Protein AF-A0AA88XUG3-F1 (afdb_monomer_lite)

Foldseek 3Di:
DAADPCLVVVNDPDDCVGDPHHNDDDDDPVPDDDDDPFDCVQQDAQFWKWFQDPSRDTAIWGFHDADPPQWTWTAGPPDNDIDIDHPVGIGGDDPVPPPPPDDDDDDDDDDDDDDDDDDDDDDDPDDFDQDDDDDPDPDPVCNCVVVQAQFDAQCDDPVCRVVSVVVNLVVLQVDDQLAEREYEAHAHVPCQASVVRLVVRVVSCLVRDQLSRAYEDAQHRHFLVSLVVNCVSRVNYAYEHEPCVVVHDVRSLNNLQNHDLLRYAYDNDDDPPVDPDDPVPRRDPVCSLVVLVVSCVSNVHDSVSSVVSNVVSCCVRRVDDRDRDDDD

InterPro domains:
  IPR000571 Zinc finger, CCCH-type [PS50103] (3-26)
  IPR001130 3'-5' ssDNA/RNA exonuclease TatD-like [PF01026] (150-317)
  IPR002999 Tudor domain [PF00567] (42-94)
  IPR002999 Tudor domain [PS50304] (42-100)
  IPR002999 Tudor domain [SM00333] (41-98)
  IPR032466 Metal-dependent hydrolase [SSF51556] (150-319)

Secondary structure (DSSP, 8-state):
--B-HHHHTT---S-TTT-SSB------GGG-PPP----GGG--TT-EEEEE-TTS-EEEEEEEEEETTTEEEEEESSSS-EEEEEGGGEEEPPTT------------------PPP-PPPP-------------S-SSPTTTTHHHHEEEEETTS-GGGHHHHHHHHHHHHTT--TTSPEEEEEE-STT-SS-HHHHHHHHHHHHHHS-TT--EEEET----HHHHHHHHHH-TTEEEEE-GGGGG--HHHHHHHHHS-GGGEEE------TTS---GGG---GGGHHHHHHHHHHHHT--HHHHHHHHHHHHHHHH----------

Structure (mmCIF, N/CA/C/O backbone):
data_AF-A0AA88XUG3-F1
#
_entry.id   AF-A0AA88XUG3-F1
#
loop_
_atom_site.group_PDB
_atom_site.id
_atom_site.type_symbol
_atom_site.label_atom_id
_atom_site.label_alt_id
_atom_site.label_comp_id
_atom_site.label_asym_id
_atom_site.label_entity_id
_atom_site.label_seq_id
_atom_site.pdbx_PDB_ins_code
_atom_site.Cartn_x
_atom_site.Cartn_y
_atom_site.Cartn_z
_atom_site.occupancy
_atom_site.B_iso_or_equiv
_atom_site.auth_seq_id
_atom_site.auth_comp_id
_atom_site.auth_asym_id
_atom_site.auth_atom_id
_atom_site.pdbx_PDB_model_num
ATOM 1 N N . MET A 1 1 ? 13.784 11.671 -32.062 1.00 64.44 1 MET A N 1
ATOM 2 C CA . MET A 1 1 ? 13.865 13.116 -31.737 1.00 64.44 1 MET A CA 1
ATOM 3 C C . MET A 1 1 ? 13.942 13.277 -30.228 1.00 64.44 1 MET A C 1
ATOM 5 O O . MET A 1 1 ? 13.174 12.615 -29.542 1.00 64.44 1 MET A O 1
ATOM 9 N N . LEU A 1 2 ? 14.835 14.131 -29.719 1.00 79.38 2 LEU A N 1
ATOM 10 C CA . LEU A 1 2 ? 14.983 14.356 -28.277 1.00 79.38 2 LEU A CA 1
ATOM 11 C C . LEU A 1 2 ? 13.776 15.140 -27.723 1.00 79.38 2 LEU A C 1
ATOM 13 O O . LEU A 1 2 ? 13.462 16.200 -28.278 1.00 79.38 2 LEU A O 1
ATOM 17 N N . PRO A 1 3 ? 13.082 14.650 -26.678 1.00 83.56 3 PRO A N 1
ATOM 18 C CA . PRO A 1 3 ? 11.963 15.367 -26.078 1.00 83.56 3 PRO A CA 1
ATOM 19 C C . PRO A 1 3 ? 12.434 16.621 -25.328 1.00 83.56 3 PRO A C 1
ATOM 21 O O . PRO A 1 3 ? 13.509 16.649 -24.731 1.00 83.56 3 PRO A O 1
ATOM 24 N N . CYS A 1 4 ? 11.619 17.674 -25.348 1.00 84.44 4 CYS A N 1
ATOM 25 C CA . CYS A 1 4 ? 11.895 18.917 -24.634 1.00 84.44 4 CYS A CA 1
ATOM 26 C C . CYS A 1 4 ? 11.616 18.751 -23.135 1.00 84.44 4 CYS A C 1
ATOM 28 O O . CYS A 1 4 ? 10.455 18.714 -22.726 1.00 84.44 4 CYS A O 1
ATOM 30 N N . SER A 1 5 ? 12.659 18.716 -22.302 1.00 84.25 5 SER A N 1
ATOM 31 C CA . SER A 1 5 ? 12.515 18.623 -20.839 1.00 84.25 5 SER A CA 1
ATOM 32 C C . SER A 1 5 ? 11.658 19.753 -20.260 1.00 84.25 5 SER A C 1
ATOM 34 O O . SER A 1 5 ? 10.732 19.501 -19.496 1.00 84.25 5 SER A O 1
ATOM 36 N N . PHE A 1 6 ? 11.875 20.994 -20.706 1.00 85.50 6 PHE A N 1
ATOM 37 C CA . PHE A 1 6 ? 11.076 22.142 -20.268 1.00 85.50 6 PHE A CA 1
ATOM 38 C C . PHE A 1 6 ? 9.601 22.024 -20.657 1.00 85.50 6 PHE A C 1
ATOM 40 O O . PHE A 1 6 ? 8.747 22.538 -19.942 1.00 85.50 6 PHE A O 1
ATOM 47 N N . HIS A 1 7 ? 9.279 21.369 -21.777 1.00 85.25 7 HIS A N 1
ATOM 48 C CA . HIS A 1 7 ? 7.888 21.147 -22.172 1.00 85.25 7 HIS A CA 1
ATOM 49 C C . HIS A 1 7 ? 7.229 20.093 -21.284 1.00 85.25 7 HIS A C 1
ATOM 51 O O . HIS A 1 7 ? 6.120 20.318 -20.811 1.00 85.25 7 HIS A O 1
ATOM 57 N N . LEU A 1 8 ? 7.940 18.997 -20.994 1.00 80.75 8 LEU A N 1
ATOM 58 C CA . LEU A 1 8 ? 7.473 17.952 -20.077 1.00 80.75 8 LEU A CA 1
ATOM 59 C C . LEU A 1 8 ? 7.209 18.492 -18.662 1.00 80.75 8 LEU A C 1
ATOM 61 O O . LEU A 1 8 ? 6.319 18.009 -17.973 1.00 80.75 8 LEU A O 1
ATOM 65 N N . GLU A 1 9 ? 7.946 19.521 -18.250 1.00 82.12 9 GLU A N 1
ATOM 66 C CA . GLU A 1 9 ? 7.769 20.213 -16.970 1.00 82.12 9 GLU A CA 1
ATOM 67 C C . GLU A 1 9 ? 6.776 21.393 -17.029 1.00 82.12 9 GLU A C 1
ATOM 69 O O . GLU A 1 9 ? 6.579 22.081 -16.028 1.00 82.12 9 GLU A O 1
ATOM 74 N N . GLY A 1 10 ? 6.174 21.679 -18.191 1.00 83.25 10 GLY A N 1
ATOM 75 C CA . GLY A 1 10 ? 5.207 22.772 -18.369 1.00 83.25 10 GLY A CA 1
ATOM 76 C C . GLY A 1 10 ? 5.804 24.187 -18.367 1.00 83.25 10 GLY A C 1
ATOM 77 O O . GLY A 1 10 ? 5.083 25.159 -18.163 1.00 83.25 10 GLY A O 1
ATOM 78 N N . ARG A 1 11 ? 7.118 24.325 -18.581 1.00 88.62 11 ARG A N 1
ATOM 79 C CA . ARG A 1 11 ? 7.877 25.593 -18.517 1.00 88.62 11 ARG A CA 1
ATOM 80 C C . ARG A 1 11 ? 8.521 26.008 -19.846 1.00 88.62 11 ARG A C 1
ATOM 82 O O . ARG A 1 11 ? 9.367 26.900 -19.864 1.00 88.62 11 ARG A O 1
ATOM 89 N N . CYS A 1 12 ? 8.192 25.343 -20.953 1.00 88.62 12 CYS A N 1
ATOM 90 C CA . CYS A 1 12 ? 8.726 25.713 -22.262 1.00 88.62 12 CYS A CA 1
ATOM 91 C C . CYS A 1 12 ? 8.054 26.991 -22.780 1.00 88.62 12 CYS A C 1
ATOM 93 O O . CYS A 1 12 ? 6.832 27.064 -22.840 1.00 88.62 12 CYS A O 1
ATOM 95 N N . ASN A 1 13 ? 8.865 27.963 -23.202 1.00 88.44 13 ASN A N 1
ATOM 96 C CA . ASN A 1 13 ? 8.399 29.251 -23.732 1.00 88.44 13 ASN A CA 1
ATOM 97 C C . ASN A 1 13 ? 8.356 29.303 -25.270 1.00 88.44 13 ASN A C 1
ATOM 99 O O . ASN A 1 13 ? 8.101 30.363 -25.834 1.00 88.44 13 ASN A O 1
ATOM 103 N N . PHE A 1 14 ? 8.671 28.198 -25.948 1.00 86.56 14 PHE A N 1
ATOM 104 C CA . PHE A 1 14 ? 8.682 28.116 -27.408 1.00 86.56 14 PHE A CA 1
ATOM 105 C C . PHE A 1 14 ? 7.454 27.359 -27.904 1.00 86.56 14 PHE A C 1
ATOM 107 O O . PHE A 1 14 ? 7.037 26.391 -27.274 1.00 86.56 14 PHE A O 1
ATOM 114 N N . ASP A 1 15 ? 6.906 27.761 -29.048 1.00 82.44 15 ASP A N 1
ATOM 115 C CA . ASP A 1 15 ? 5.850 26.997 -29.714 1.00 82.44 15 ASP A CA 1
ATOM 116 C C . ASP A 1 15 ? 6.388 25.672 -30.267 1.00 82.44 15 ASP A C 1
ATOM 118 O O . ASP A 1 15 ? 7.582 25.531 -30.542 1.00 82.44 15 ASP A O 1
ATOM 122 N N . ARG A 1 16 ? 5.499 24.688 -30.463 1.00 78.69 16 ARG A N 1
ATOM 123 C CA . ARG A 1 16 ? 5.854 23.340 -30.953 1.00 78.69 16 ARG A CA 1
ATOM 124 C C . ARG A 1 16 ? 6.657 23.358 -32.257 1.00 78.69 16 ARG A C 1
ATOM 126 O O . ARG A 1 16 ? 7.527 22.515 -32.428 1.00 78.69 16 ARG A O 1
ATOM 133 N N . GLU A 1 17 ? 6.381 24.312 -33.142 1.00 80.25 17 GLU A N 1
ATOM 134 C CA . GLU A 1 17 ? 7.065 24.451 -34.437 1.00 80.25 17 GLU A CA 1
ATOM 135 C C . GLU A 1 17 ? 8.444 25.120 -34.324 1.00 80.25 17 GLU A C 1
ATOM 137 O O . GLU A 1 17 ? 9.284 24.963 -35.205 1.00 80.25 17 GLU A O 1
ATOM 142 N N . TRP A 1 18 ? 8.690 25.858 -33.239 1.00 83.12 18 TRP A N 1
ATOM 143 C CA . TRP A 1 18 ? 9.881 26.696 -33.058 1.00 83.12 18 TRP A CA 1
ATOM 144 C C . TRP A 1 18 ? 10.814 26.168 -31.968 1.00 83.12 18 TRP A C 1
ATOM 146 O O . TRP A 1 18 ? 11.946 26.636 -31.825 1.00 83.12 18 TRP A O 1
ATOM 156 N N . CYS A 1 19 ? 10.359 25.193 -31.182 1.00 85.62 19 CYS A N 1
ATOM 157 C CA . CYS A 1 19 ? 11.186 24.545 -30.187 1.00 85.62 19 CYS A CA 1
ATOM 158 C C . CYS A 1 19 ? 12.220 23.635 -30.858 1.00 85.62 19 CYS A C 1
ATOM 160 O O . CYS A 1 19 ? 11.901 22.789 -31.689 1.00 85.62 19 CYS A O 1
ATOM 162 N N . LYS A 1 20 ? 13.480 23.768 -30.433 1.00 85.56 20 LYS A N 1
ATOM 163 C CA . LYS A 1 20 ? 14.586 22.910 -30.883 1.00 85.56 20 LYS A CA 1
ATOM 164 C C . LYS A 1 20 ? 14.387 21.429 -30.515 1.00 85.56 20 LYS A C 1
ATOM 166 O O . LYS A 1 20 ? 14.999 20.558 -31.126 1.00 85.56 20 LYS A O 1
ATOM 171 N N . TYR A 1 21 ? 13.578 21.149 -29.496 1.00 84.56 21 TYR A N 1
ATOM 172 C CA . TYR A 1 21 ? 13.338 19.811 -28.960 1.00 84.56 21 TYR A CA 1
ATOM 173 C C . TYR A 1 21 ? 11.866 19.422 -29.131 1.00 84.56 21 TYR A C 1
ATOM 175 O O . TYR A 1 21 ? 10.983 20.276 -29.138 1.00 84.56 21 TYR A O 1
ATOM 183 N N . SER A 1 22 ? 11.584 18.124 -29.242 1.00 85.62 22 SER A N 1
ATOM 184 C CA . SER A 1 22 ? 10.235 17.640 -29.549 1.00 85.62 22 SER A CA 1
ATOM 185 C C . SER A 1 22 ? 9.261 17.887 -28.393 1.00 85.62 22 SER A C 1
ATOM 187 O O . SER A 1 22 ? 9.523 17.497 -27.256 1.00 85.62 22 SER A O 1
ATOM 189 N N . HIS A 1 23 ? 8.110 18.492 -28.691 1.00 87.06 23 HIS A N 1
ATOM 190 C CA . HIS A 1 23 ? 6.957 18.564 -27.779 1.00 87.06 23 HIS A CA 1
ATOM 191 C C . HIS A 1 23 ? 6.037 17.335 -27.900 1.00 87.06 23 HIS A C 1
ATOM 193 O O . HIS A 1 23 ? 4.981 17.283 -27.280 1.00 87.06 23 HIS A O 1
ATOM 199 N N . GLY A 1 24 ? 6.419 16.344 -28.709 1.00 82.44 24 GLY A N 1
ATOM 200 C CA . GLY A 1 24 ? 5.581 15.193 -29.028 1.00 82.44 24 GLY A CA 1
ATOM 201 C C . GLY A 1 24 ? 4.533 15.488 -30.103 1.00 82.44 24 GLY A C 1
ATOM 202 O O . GLY A 1 24 ? 4.508 16.564 -30.711 1.00 82.44 24 GLY A O 1
ATOM 203 N N . ASN A 1 25 ? 3.680 14.495 -30.352 1.00 79.75 25 ASN A N 1
ATOM 204 C CA . ASN A 1 25 ? 2.559 14.574 -31.281 1.00 79.75 25 ASN A CA 1
ATOM 205 C C . ASN A 1 25 ? 1.256 14.364 -30.513 1.00 79.75 25 ASN A C 1
ATOM 207 O O . ASN A 1 25 ? 1.151 13.426 -29.726 1.00 79.75 25 ASN A O 1
ATOM 211 N N . ALA A 1 26 ? 0.275 15.235 -30.749 1.00 80.75 26 ALA A N 1
ATOM 212 C CA . ALA A 1 26 ? -1.091 14.974 -30.322 1.00 80.75 26 ALA A CA 1
ATOM 213 C C . ALA A 1 26 ? -1.656 13.865 -31.216 1.00 80.75 26 ALA A C 1
ATOM 215 O O . ALA A 1 26 ? -1.579 13.969 -32.440 1.00 80.75 26 ALA A O 1
ATOM 216 N N . VAL A 1 27 ? -2.167 12.809 -30.595 1.00 80.00 27 VAL A N 1
ATOM 217 C CA . VAL A 1 27 ? -2.791 11.663 -31.262 1.00 80.00 27 VAL A CA 1
ATOM 218 C C . VAL A 1 27 ? -4.214 11.574 -30.733 1.00 80.00 27 VAL A C 1
ATOM 220 O O . VAL A 1 27 ? -4.416 11.755 -29.527 1.00 80.00 27 VAL A O 1
ATOM 223 N N . ASP A 1 28 ? -5.192 11.350 -31.611 1.00 77.25 28 ASP A N 1
ATOM 224 C CA . ASP A 1 28 ? -6.564 11.151 -31.157 1.00 77.25 28 ASP A CA 1
ATOM 225 C C . ASP A 1 28 ? -6.641 9.864 -30.327 1.00 77.25 28 ASP A C 1
ATOM 227 O O . ASP A 1 28 ? -5.963 8.872 -30.597 1.00 77.25 28 ASP A O 1
ATOM 231 N N . VAL A 1 29 ? -7.475 9.872 -29.292 1.00 73.19 29 VAL A N 1
ATOM 232 C CA . VAL A 1 29 ? -7.694 8.692 -28.453 1.00 73.19 29 VAL A CA 1
ATOM 233 C C . VAL A 1 29 ? -8.263 7.538 -29.283 1.00 73.19 29 VAL A C 1
ATOM 235 O O . VAL A 1 29 ? -8.018 6.379 -28.951 1.00 73.19 29 VAL A O 1
ATOM 238 N N . GLU A 1 30 ? -9.003 7.834 -30.352 1.00 82.62 30 GLU A N 1
ATOM 239 C CA . GLU A 1 30 ? -9.551 6.833 -31.272 1.00 82.62 30 GLU A CA 1
ATOM 240 C C . GLU A 1 30 ? -8.468 6.112 -32.093 1.00 82.62 30 GLU A C 1
ATOM 242 O O . GLU A 1 30 ? -8.635 4.934 -32.416 1.00 82.62 30 GLU A O 1
ATOM 247 N N . ASP A 1 31 ? -7.332 6.771 -32.341 1.00 82.88 31 ASP A N 1
ATOM 248 C CA . ASP A 1 31 ? -6.198 6.215 -33.088 1.00 82.88 31 ASP A CA 1
ATOM 249 C C . ASP A 1 31 ? -5.263 5.366 -32.208 1.00 82.88 31 ASP A C 1
ATOM 251 O O . ASP A 1 31 ? -4.377 4.658 -32.704 1.00 82.88 31 ASP A O 1
ATOM 255 N N . LEU A 1 32 ? -5.444 5.407 -30.882 1.00 81.50 32 LEU A N 1
ATOM 256 C CA . LEU A 1 32 ? -4.644 4.621 -29.951 1.00 81.50 32 LEU A CA 1
ATOM 257 C C . LEU A 1 32 ? -5.015 3.136 -30.041 1.00 81.50 32 LEU A C 1
ATOM 259 O O . LEU A 1 32 ? -6.096 2.697 -29.641 1.00 81.50 32 LEU A O 1
ATOM 263 N N . LYS A 1 33 ? -4.066 2.332 -30.520 1.00 80.00 33 LYS A N 1
ATOM 264 C CA . LYS A 1 33 ? -4.170 0.868 -30.528 1.00 80.00 33 LYS A CA 1
ATOM 265 C C . LYS A 1 33 ? -4.020 0.311 -29.106 1.00 80.00 33 LYS A C 1
ATOM 267 O O . LYS A 1 33 ? -3.330 0.887 -28.265 1.00 80.00 33 LYS A O 1
ATOM 272 N N . GLU A 1 34 ? -4.663 -0.829 -28.836 1.00 75.94 34 GLU A N 1
ATOM 273 C CA . GLU A 1 34 ? -4.496 -1.560 -27.569 1.00 75.94 34 GLU A CA 1
ATOM 274 C C . GLU A 1 34 ? -3.006 -1.906 -27.394 1.00 75.94 34 GLU A C 1
ATOM 276 O O . GLU A 1 34 ? -2.369 -2.408 -28.323 1.00 75.94 34 GLU A O 1
ATOM 281 N N . PHE A 1 35 ? -2.438 -1.587 -26.226 1.00 76.62 35 PHE A N 1
ATOM 282 C CA . PHE A 1 35 ? -1.037 -1.882 -25.935 1.00 76.62 35 PHE A CA 1
ATOM 283 C C . PHE A 1 35 ? -0.801 -3.393 -26.028 1.00 76.62 35 PHE A C 1
ATOM 285 O O . PHE A 1 35 ? -1.494 -4.177 -25.378 1.00 76.62 35 PHE A O 1
ATOM 292 N N . LYS A 1 36 ? 0.182 -3.787 -26.838 1.00 77.12 36 LYS A N 1
ATOM 293 C CA . LYS A 1 36 ? 0.623 -5.171 -26.999 1.00 77.12 36 LYS A CA 1
ATOM 294 C C . LYS A 1 36 ? 1.988 -5.301 -26.341 1.00 77.12 36 LYS A C 1
ATOM 296 O O . LYS A 1 36 ? 2.915 -4.586 -26.720 1.00 77.12 36 LYS A O 1
ATOM 301 N N . GLU A 1 37 ? 2.102 -6.201 -25.370 1.00 73.81 37 GLU A N 1
ATOM 302 C CA . GLU A 1 37 ? 3.393 -6.487 -24.752 1.00 73.81 37 GLU A CA 1
ATOM 303 C C . GLU A 1 37 ? 4.388 -6.992 -25.811 1.00 73.81 37 GLU A C 1
ATOM 305 O O . GLU A 1 37 ? 4.022 -7.829 -26.648 1.00 73.81 37 GLU A O 1
ATOM 310 N N . PRO A 1 38 ? 5.632 -6.481 -25.815 1.00 79.88 38 PRO A N 1
ATOM 311 C CA . PRO A 1 38 ? 6.656 -6.948 -26.736 1.00 79.88 38 PRO A CA 1
ATOM 312 C C . PRO A 1 38 ? 6.935 -8.425 -26.477 1.00 79.88 38 PRO A C 1
ATOM 314 O O . PRO A 1 38 ? 7.205 -8.830 -25.347 1.00 79.88 38 PRO A O 1
ATOM 317 N N . ASN A 1 39 ? 6.889 -9.240 -27.525 1.00 79.31 39 ASN A N 1
ATOM 318 C CA . ASN A 1 39 ? 7.212 -10.651 -27.398 1.00 79.31 39 ASN A CA 1
ATOM 319 C C . ASN A 1 39 ? 8.716 -10.854 -27.611 1.00 79.31 39 ASN A C 1
ATOM 321 O O . ASN A 1 39 ? 9.212 -10.890 -28.737 1.00 79.31 39 ASN A O 1
ATOM 325 N N . TYR A 1 40 ? 9.436 -11.000 -26.502 1.00 81.38 40 TYR A N 1
ATOM 326 C CA . TYR A 1 40 ? 10.887 -11.172 -26.483 1.00 81.38 40 TYR A CA 1
ATOM 327 C C . TYR A 1 40 ? 11.359 -12.511 -27.071 1.00 81.38 40 TYR A C 1
ATOM 329 O O . TYR A 1 40 ? 12.533 -12.628 -27.413 1.00 81.38 40 TYR A O 1
ATOM 337 N N . ASN A 1 41 ? 10.467 -13.482 -27.310 1.00 79.19 41 ASN A N 1
ATOM 338 C CA . ASN A 1 41 ? 10.818 -14.724 -28.015 1.00 79.19 41 ASN A CA 1
ATOM 339 C C . ASN A 1 41 ? 11.235 -14.477 -29.479 1.00 79.19 41 ASN A C 1
ATOM 341 O O . ASN A 1 41 ? 11.861 -15.337 -30.100 1.00 79.19 41 ASN A O 1
ATOM 345 N N . TYR A 1 42 ? 10.904 -13.304 -30.033 1.00 77.56 42 TYR A N 1
ATOM 346 C CA . TYR A 1 42 ? 11.326 -12.887 -31.371 1.00 77.56 42 TYR A CA 1
ATOM 347 C C . TYR A 1 42 ? 12.727 -12.266 -31.417 1.00 77.56 42 TYR A C 1
ATOM 349 O O . TYR A 1 42 ? 13.220 -11.989 -32.510 1.00 77.56 42 TYR A O 1
ATOM 357 N N . LEU A 1 43 ? 13.393 -12.054 -30.276 1.00 81.06 43 LEU A N 1
ATOM 358 C CA . LEU A 1 43 ? 14.793 -11.631 -30.261 1.00 81.06 43 LEU A CA 1
ATOM 359 C C . LEU A 1 43 ? 15.689 -12.810 -30.642 1.00 81.06 43 LEU A C 1
ATOM 361 O O . LEU A 1 43 ? 16.113 -13.605 -29.808 1.00 81.06 43 LEU A O 1
ATOM 365 N N . GLN A 1 44 ? 15.964 -12.911 -31.935 1.00 82.88 44 GLN A N 1
ATOM 366 C CA . GLN A 1 44 ? 16.880 -13.880 -32.522 1.00 82.88 44 GLN A CA 1
ATOM 367 C C . GLN A 1 44 ? 17.968 -13.141 -33.295 1.00 82.88 44 GLN A C 1
ATOM 369 O O . GLN A 1 44 ? 17.778 -11.996 -33.711 1.00 82.88 44 GLN A O 1
ATOM 374 N N . MET A 1 45 ? 19.108 -13.797 -33.515 1.00 84.19 45 MET A N 1
ATOM 375 C CA . MET A 1 45 ? 20.168 -13.234 -34.353 1.00 84.19 45 MET A CA 1
ATOM 376 C C . MET A 1 45 ? 19.611 -12.809 -35.720 1.00 84.19 45 MET A C 1
ATOM 378 O O . MET A 1 45 ? 18.872 -13.548 -36.367 1.00 84.19 45 MET A O 1
ATOM 382 N N . GLY A 1 46 ? 19.971 -11.606 -36.153 1.00 82.69 46 GLY A N 1
ATOM 383 C CA . GLY A 1 46 ? 19.523 -10.979 -37.393 1.00 82.69 46 GLY A CA 1
ATOM 384 C C . GLY A 1 46 ? 18.205 -10.207 -37.294 1.00 82.69 46 GLY A C 1
ATOM 385 O O . GLY A 1 46 ? 17.872 -9.489 -38.238 1.00 82.69 46 GLY A O 1
ATOM 386 N N . MET A 1 47 ? 17.468 -10.303 -36.184 1.00 84.62 47 MET A N 1
ATOM 387 C CA . MET A 1 47 ? 16.171 -9.636 -36.052 1.00 84.62 47 MET A CA 1
ATOM 388 C C . MET A 1 47 ? 16.308 -8.138 -35.755 1.00 84.62 47 MET A C 1
ATOM 390 O O . MET A 1 47 ? 17.207 -7.736 -35.005 1.00 84.62 47 MET A O 1
ATOM 394 N N . PRO A 1 48 ? 15.420 -7.299 -36.324 1.00 89.00 48 PRO A N 1
ATOM 395 C CA . PRO A 1 48 ? 15.381 -5.880 -36.022 1.00 89.00 48 PRO A CA 1
ATOM 396 C C . PRO A 1 48 ? 14.861 -5.643 -34.601 1.00 89.00 48 PRO A C 1
ATOM 398 O O . PRO A 1 48 ? 13.930 -6.292 -34.122 1.00 89.00 48 PRO A O 1
ATOM 401 N N . CYS A 1 49 ? 15.452 -4.666 -33.936 1.00 90.81 49 CYS A N 1
ATOM 402 C CA . CYS A 1 49 ? 15.096 -4.245 -32.594 1.00 90.81 49 CYS A CA 1
ATOM 403 C C . CYS A 1 49 ? 15.284 -2.730 -32.453 1.00 90.81 49 CYS A C 1
ATOM 405 O O . CYS A 1 49 ? 15.946 -2.086 -33.270 1.00 90.81 49 CYS A O 1
ATOM 407 N N . LEU A 1 50 ? 14.675 -2.152 -31.424 1.00 90.25 50 LEU A N 1
ATOM 408 C CA . LEU A 1 50 ? 15.040 -0.838 -30.918 1.00 90.25 50 LEU A CA 1
ATOM 409 C C . LEU A 1 50 ? 15.930 -1.022 -29.700 1.00 90.25 50 LEU A C 1
ATOM 411 O O . LEU A 1 50 ? 15.667 -1.879 -28.861 1.00 90.25 50 LEU A O 1
ATOM 415 N N . VAL A 1 51 ? 16.960 -0.197 -29.599 1.00 88.75 51 VAL A N 1
ATOM 416 C CA . VAL A 1 51 ? 17.934 -0.243 -28.514 1.00 88.75 51 VAL A CA 1
ATOM 417 C C . VAL A 1 51 ? 18.108 1.152 -27.941 1.00 88.75 51 VAL A C 1
ATOM 419 O O . VAL A 1 51 ? 18.214 2.124 -28.694 1.00 88.75 51 VAL A O 1
ATOM 422 N N . ARG A 1 52 ? 18.121 1.262 -26.613 1.00 86.12 52 ARG A N 1
ATOM 423 C CA . ARG A 1 52 ? 18.356 2.531 -25.922 1.00 86.12 52 ARG A CA 1
ATOM 424 C C . ARG A 1 52 ? 19.844 2.898 -25.958 1.00 86.12 52 ARG A C 1
ATOM 426 O O . ARG A 1 52 ? 20.693 2.064 -25.659 1.00 86.12 52 ARG A O 1
ATOM 433 N N . TYR A 1 53 ? 20.153 4.143 -26.311 1.00 82.25 53 TYR A N 1
ATOM 434 C CA . TYR A 1 53 ? 21.517 4.678 -26.361 1.00 82.25 53 TYR A CA 1
ATOM 435 C C . TYR A 1 53 ? 21.805 5.627 -25.183 1.00 82.25 53 TYR A C 1
ATOM 437 O O . TYR A 1 53 ? 20.934 5.876 -24.350 1.00 82.25 53 TYR A O 1
ATOM 445 N N . ASP A 1 54 ? 23.029 6.161 -25.099 1.00 78.38 54 ASP A N 1
ATOM 446 C CA . ASP A 1 54 ? 23.492 6.986 -23.963 1.00 78.38 54 ASP A CA 1
ATOM 447 C C . ASP A 1 54 ? 22.770 8.335 -23.825 1.00 78.38 54 ASP A C 1
ATOM 449 O O . ASP A 1 54 ? 22.844 8.984 -22.785 1.00 78.38 54 ASP A O 1
ATOM 453 N N . ASP A 1 55 ? 22.074 8.773 -24.869 1.00 76.50 55 ASP A N 1
ATOM 454 C CA . ASP A 1 55 ? 21.235 9.971 -24.871 1.00 76.50 55 ASP A CA 1
ATOM 455 C C . ASP A 1 55 ? 19.784 9.689 -24.432 1.00 76.50 55 ASP A C 1
ATOM 457 O O . ASP A 1 55 ? 18.908 10.537 -24.613 1.00 76.50 55 ASP A O 1
ATOM 461 N N . ASP A 1 56 ? 19.531 8.500 -23.870 1.00 75.75 56 ASP A N 1
ATOM 462 C CA . ASP A 1 56 ? 18.221 7.987 -23.458 1.00 75.75 56 ASP A CA 1
ATOM 463 C C . ASP A 1 56 ? 17.199 7.839 -24.606 1.00 75.75 56 ASP A C 1
ATOM 465 O O . ASP A 1 56 ? 16.001 7.645 -24.358 1.00 75.75 56 ASP A O 1
ATOM 469 N N . LEU A 1 57 ? 17.642 7.890 -25.868 1.00 82.81 57 LEU A N 1
ATOM 470 C CA . LEU A 1 57 ? 16.795 7.669 -27.038 1.00 82.81 57 LEU A CA 1
ATOM 471 C C . LEU A 1 57 ? 16.890 6.236 -27.558 1.00 82.81 57 LEU A C 1
ATOM 473 O O . LEU A 1 57 ? 17.884 5.537 -27.376 1.00 82.81 57 LEU A O 1
ATOM 477 N N . TRP A 1 58 ? 15.816 5.802 -28.218 1.00 87.06 58 TRP A N 1
ATOM 478 C CA . TRP A 1 58 ? 15.716 4.487 -28.843 1.00 87.06 58 TRP A CA 1
ATOM 479 C C . TRP A 1 58 ? 16.100 4.569 -30.319 1.00 87.06 58 TRP A C 1
ATOM 481 O O . TRP A 1 58 ? 15.529 5.366 -31.068 1.00 87.06 58 TRP A O 1
ATOM 491 N N . TYR A 1 59 ? 17.029 3.714 -30.734 1.00 86.38 59 TYR A N 1
ATOM 492 C CA . TYR A 1 59 ? 17.547 3.636 -32.097 1.00 86.38 59 TYR A CA 1
ATOM 493 C C . TYR A 1 59 ? 17.334 2.251 -32.689 1.00 86.38 59 TYR A C 1
ATOM 495 O O . TYR A 1 59 ? 17.372 1.248 -31.980 1.00 86.38 59 TYR A O 1
ATOM 503 N N . ARG A 1 60 ? 17.132 2.195 -34.006 1.00 89.94 60 ARG A N 1
ATOM 504 C CA . ARG A 1 60 ? 16.980 0.935 -34.735 1.00 89.94 60 ARG A CA 1
ATOM 505 C C . ARG A 1 60 ? 18.319 0.204 -34.827 1.00 89.94 60 ARG A C 1
ATOM 507 O O . ARG A 1 60 ? 19.339 0.802 -35.176 1.00 89.94 60 ARG A O 1
ATOM 514 N N . ALA A 1 61 ? 18.294 -1.083 -34.515 1.00 90.00 61 ALA A N 1
ATOM 515 C CA . ALA A 1 61 ? 19.445 -1.965 -34.527 1.00 90.00 61 ALA A CA 1
ATOM 516 C C . ALA A 1 61 ? 19.041 -3.388 -34.936 1.00 90.00 61 ALA A C 1
ATOM 518 O O . ALA A 1 61 ? 17.858 -3.727 -35.017 1.00 90.00 61 ALA A O 1
ATOM 519 N N . LYS A 1 62 ? 20.033 -4.244 -35.165 1.00 90.94 62 LYS A N 1
ATOM 520 C CA . LYS A 1 62 ? 19.864 -5.676 -35.421 1.00 90.94 62 LYS A CA 1
ATOM 521 C C . LYS A 1 62 ? 20.641 -6.482 -34.402 1.00 90.94 62 LYS A C 1
ATOM 523 O O . LYS A 1 62 ? 21.793 -6.162 -34.116 1.00 90.94 62 LYS A O 1
ATOM 528 N N . VAL A 1 63 ? 20.032 -7.544 -33.889 1.00 89.88 63 VAL A N 1
ATOM 529 C CA . VAL A 1 63 ? 20.714 -8.476 -32.986 1.00 89.88 63 VAL A CA 1
ATOM 530 C C . VAL A 1 63 ? 21.809 -9.202 -33.764 1.00 89.88 63 VAL A C 1
ATOM 532 O O . VAL A 1 63 ? 21.542 -9.813 -34.794 1.00 89.88 63 VAL A O 1
ATOM 535 N N . VAL A 1 64 ? 23.045 -9.129 -33.288 1.00 89.69 64 VAL A N 1
ATOM 536 C CA . VAL A 1 64 ? 24.207 -9.814 -33.871 1.00 89.69 64 VAL A CA 1
ATOM 537 C C . VAL A 1 64 ? 24.526 -11.078 -33.091 1.00 89.69 64 VAL A C 1
ATOM 539 O O . VAL A 1 64 ? 24.840 -12.093 -33.703 1.00 89.69 64 VAL A O 1
ATOM 542 N N . ASP A 1 65 ? 24.426 -11.019 -31.764 1.00 86.31 65 ASP A N 1
ATOM 543 C CA . ASP A 1 65 ? 24.753 -12.141 -30.889 1.00 86.31 65 ASP A CA 1
ATOM 544 C C . ASP A 1 65 ? 23.907 -12.119 -29.611 1.00 86.31 65 ASP A C 1
ATOM 546 O O . ASP A 1 65 ? 23.463 -11.056 -29.164 1.00 86.31 65 ASP A O 1
ATOM 550 N N . ILE A 1 66 ? 23.691 -13.294 -29.025 1.00 85.94 66 ILE A N 1
ATOM 551 C CA . ILE A 1 66 ? 22.938 -13.484 -27.783 1.00 85.94 66 ILE A CA 1
ATOM 552 C C . ILE A 1 66 ? 23.865 -14.188 -26.796 1.00 85.94 66 ILE A C 1
ATOM 554 O O . ILE A 1 66 ? 24.254 -15.336 -26.999 1.00 85.94 66 ILE A O 1
ATOM 558 N N . LEU A 1 67 ? 24.225 -13.478 -25.733 1.00 81.12 67 LEU A N 1
ATOM 559 C CA . LEU A 1 67 ? 25.151 -13.931 -24.704 1.00 81.12 67 LEU A CA 1
ATOM 560 C C . LEU A 1 67 ? 24.396 -14.598 -23.542 1.00 81.12 67 LEU A C 1
ATOM 562 O O . LEU A 1 67 ? 23.180 -14.454 -23.387 1.00 81.12 67 LEU A O 1
ATOM 566 N N . GLU A 1 68 ? 25.142 -15.306 -22.694 1.00 74.44 68 GLU A N 1
ATOM 567 C CA . GLU A 1 68 ? 24.647 -15.802 -21.405 1.00 74.44 68 GLU A CA 1
ATOM 568 C C . GLU A 1 68 ? 24.204 -14.617 -20.508 1.00 74.44 68 GLU A C 1
ATOM 570 O O . GLU A 1 68 ? 24.669 -13.488 -20.679 1.00 74.44 68 GLU A O 1
ATOM 575 N N . ASP A 1 69 ? 23.268 -14.858 -19.582 1.00 75.19 69 ASP A N 1
ATOM 576 C CA . ASP A 1 69 ? 22.662 -13.850 -18.685 1.00 75.19 69 ASP A CA 1
ATOM 577 C C . ASP A 1 69 ? 21.773 -12.774 -19.352 1.00 75.19 69 ASP A C 1
ATOM 579 O O . ASP A 1 69 ? 21.701 -11.642 -18.878 1.00 75.19 69 ASP A O 1
ATOM 583 N N . HIS A 1 70 ? 21.048 -13.111 -20.427 1.00 77.56 70 HIS A N 1
ATOM 584 C CA . HIS A 1 70 ? 20.092 -12.202 -21.096 1.00 77.56 70 HIS A CA 1
ATOM 585 C C . HIS A 1 70 ? 20.719 -10.908 -21.645 1.00 77.56 70 HIS A C 1
ATOM 587 O O . HIS A 1 70 ? 20.086 -9.847 -21.657 1.00 77.56 70 HIS A O 1
ATOM 593 N N . LYS A 1 71 ? 21.960 -11.009 -22.128 1.00 83.69 71 LYS A N 1
ATOM 594 C CA . LYS A 1 71 ? 22.682 -9.917 -22.783 1.00 83.69 71 LYS A CA 1
ATOM 595 C C . LYS A 1 71 ? 22.663 -10.076 -24.294 1.00 83.69 71 LYS A C 1
ATOM 597 O O . LYS A 1 71 ? 22.845 -11.171 -24.819 1.00 83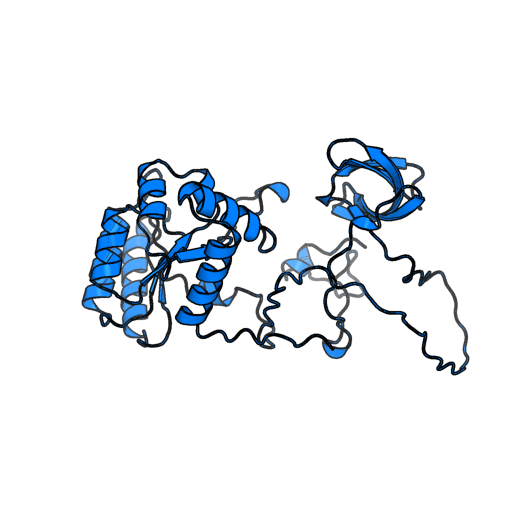.69 71 LYS A O 1
ATOM 602 N N . PHE A 1 72 ? 22.491 -8.968 -25.000 1.00 87.38 72 PHE A N 1
ATOM 603 C CA . PHE A 1 72 ? 22.344 -8.948 -26.452 1.00 87.38 72 PHE A CA 1
ATOM 604 C C . PHE A 1 72 ? 23.396 -8.039 -27.063 1.00 87.38 72 PHE A C 1
ATOM 606 O O . PHE A 1 72 ? 23.501 -6.875 -26.691 1.00 87.38 72 PHE A O 1
ATOM 613 N N . THR A 1 73 ? 24.160 -8.546 -28.025 1.00 88.88 73 THR A N 1
ATOM 614 C CA . THR A 1 73 ? 25.025 -7.701 -28.850 1.00 88.88 73 THR A CA 1
ATOM 615 C C . THR A 1 73 ? 24.245 -7.273 -30.078 1.00 88.88 73 THR A C 1
ATOM 617 O O . THR A 1 73 ? 23.752 -8.113 -30.829 1.00 88.88 73 THR A O 1
ATOM 620 N N . VAL A 1 74 ? 24.130 -5.969 -30.289 1.00 90.31 74 VAL A N 1
ATOM 621 C CA . VAL A 1 74 ? 23.338 -5.358 -31.360 1.00 90.31 74 VAL A CA 1
ATOM 622 C C . VAL A 1 74 ? 24.208 -4.447 -32.219 1.00 90.31 74 VAL A C 1
ATOM 624 O O . VAL A 1 74 ? 25.167 -3.858 -31.727 1.00 90.31 74 VAL A O 1
ATOM 627 N N . ASN A 1 75 ? 23.872 -4.335 -33.501 1.00 88.94 75 ASN A N 1
ATOM 628 C CA . ASN A 1 75 ? 24.492 -3.416 -34.453 1.00 88.94 75 ASN A CA 1
ATOM 629 C C . ASN A 1 75 ? 23.461 -2.378 -34.889 1.00 88.94 75 ASN A C 1
ATOM 631 O O . ASN A 1 75 ? 22.388 -2.757 -35.362 1.00 88.94 75 ASN A O 1
ATOM 635 N N . PHE A 1 76 ? 23.761 -1.096 -34.723 1.00 86.75 76 PHE A N 1
ATOM 636 C CA . PHE A 1 76 ? 22.831 -0.029 -35.084 1.00 86.75 76 PHE A CA 1
ATOM 637 C C . PHE A 1 76 ? 22.743 0.129 -36.610 1.00 86.75 76 PHE A C 1
ATOM 639 O O . PHE A 1 76 ? 23.733 0.006 -37.322 1.00 86.75 76 PHE A O 1
ATOM 646 N N . ASP A 1 77 ? 21.553 0.421 -37.139 1.00 78.88 77 ASP A N 1
ATOM 647 C CA . ASP A 1 77 ? 21.379 0.536 -38.598 1.00 78.88 77 ASP A CA 1
ATOM 648 C C . ASP A 1 77 ? 22.077 1.795 -39.161 1.00 78.88 77 ASP A C 1
ATOM 650 O O . ASP A 1 77 ? 22.617 1.771 -40.266 1.00 78.88 77 ASP A O 1
ATOM 654 N N . ASN A 1 78 ? 22.112 2.883 -38.380 1.00 72.38 78 ASN A N 1
ATOM 655 C CA . ASN A 1 78 ? 22.652 4.187 -38.799 1.00 72.38 78 ASN A CA 1
ATOM 656 C C . ASN A 1 78 ? 24.049 4.493 -38.238 1.00 72.38 78 ASN A C 1
ATOM 658 O O . ASN A 1 78 ? 24.673 5.481 -38.629 1.00 72.38 78 ASN A O 1
ATOM 662 N N . TYR A 1 79 ? 24.540 3.661 -37.323 1.00 66.25 79 TYR A N 1
ATOM 663 C CA . TYR A 1 79 ? 25.856 3.791 -36.713 1.00 66.25 79 TYR A CA 1
ATOM 664 C C . TYR A 1 79 ? 26.550 2.453 -36.895 1.00 66.25 79 TYR A C 1
ATOM 666 O O . TYR A 1 79 ? 26.025 1.440 -36.458 1.00 66.25 79 TYR A O 1
ATOM 674 N N . ASN A 1 80 ? 27.719 2.427 -37.536 1.00 69.50 80 ASN A N 1
ATOM 675 C CA . ASN A 1 80 ? 28.495 1.195 -37.699 1.00 69.50 80 ASN A CA 1
ATOM 676 C C . ASN A 1 80 ? 29.211 0.828 -36.383 1.00 69.50 80 ASN A C 1
ATOM 678 O O . ASN A 1 80 ? 30.432 0.678 -36.347 1.00 69.50 80 ASN A O 1
ATOM 682 N N . ASP A 1 81 ? 28.435 0.797 -35.304 1.00 80.12 81 ASP A N 1
ATOM 683 C CA . ASP A 1 81 ? 28.836 0.597 -33.925 1.00 80.12 81 ASP A CA 1
ATOM 684 C C . ASP A 1 81 ? 28.040 -0.572 -33.343 1.00 80.12 81 ASP A C 1
ATOM 686 O O . ASP A 1 81 ? 26.838 -0.721 -33.589 1.00 80.12 81 ASP A O 1
ATOM 690 N N . THR A 1 82 ? 28.723 -1.410 -32.572 1.00 85.69 82 THR A N 1
ATOM 691 C CA . THR A 1 82 ? 28.134 -2.593 -31.946 1.00 85.69 82 THR A CA 1
ATOM 692 C C . THR A 1 82 ? 28.208 -2.478 -30.444 1.00 85.69 82 THR A C 1
ATOM 694 O O . THR A 1 82 ? 29.283 -2.250 -29.890 1.00 85.69 82 THR A O 1
ATOM 697 N N . ARG A 1 83 ? 27.080 -2.711 -29.779 1.00 85.75 83 ARG A N 1
ATOM 698 C CA . ARG A 1 83 ? 26.960 -2.575 -28.329 1.00 85.75 83 ARG A CA 1
ATOM 699 C C . ARG A 1 83 ? 26.346 -3.820 -27.716 1.00 85.75 83 ARG A C 1
ATOM 701 O O . ARG A 1 83 ? 25.459 -4.428 -28.305 1.00 85.75 83 ARG A O 1
ATOM 708 N N . THR A 1 84 ? 26.794 -4.167 -26.516 1.00 89.88 84 THR A N 1
ATOM 709 C CA . THR A 1 84 ? 26.135 -5.173 -25.681 1.00 89.88 84 THR A CA 1
ATOM 710 C C . THR A 1 84 ? 25.180 -4.477 -24.720 1.00 89.88 84 THR A C 1
ATOM 712 O O . THR A 1 84 ? 25.586 -3.552 -24.018 1.00 89.88 84 THR A O 1
ATOM 715 N N . VAL A 1 85 ? 23.923 -4.909 -24.715 1.00 86.88 85 VAL A N 1
ATOM 716 C CA . VAL A 1 85 ? 22.825 -4.310 -23.953 1.00 86.88 85 VAL A CA 1
ATOM 717 C C . VAL A 1 85 ? 22.054 -5.372 -23.174 1.00 86.88 85 VAL A C 1
ATOM 719 O O . VAL A 1 85 ? 22.007 -6.537 -23.578 1.00 86.88 85 VAL A O 1
ATOM 722 N N . ASP A 1 86 ? 21.462 -4.967 -22.054 1.00 86.19 86 ASP A N 1
ATOM 723 C CA . ASP A 1 86 ? 20.622 -5.834 -21.223 1.00 86.19 86 ASP A CA 1
ATOM 724 C C . ASP A 1 86 ? 19.173 -5.872 -21.748 1.00 86.19 86 ASP A C 1
ATOM 726 O O . ASP A 1 86 ? 18.754 -5.032 -22.549 1.00 86.19 86 ASP A O 1
ATOM 730 N N . LEU A 1 87 ? 18.372 -6.825 -21.256 1.00 81.62 87 LEU A N 1
ATOM 731 C CA . LEU A 1 87 ? 16.962 -7.001 -21.637 1.00 81.62 87 LEU A CA 1
ATOM 732 C C . LEU A 1 87 ? 16.109 -5.721 -21.483 1.00 81.62 87 LEU A C 1
ATOM 734 O O . LEU A 1 87 ? 15.156 -5.515 -22.231 1.00 81.62 87 LEU A O 1
ATOM 738 N N . GLU A 1 88 ? 16.451 -4.846 -20.534 1.00 83.12 88 GLU A N 1
ATOM 739 C CA . GLU A 1 88 ? 15.742 -3.580 -20.286 1.00 83.12 88 GLU A CA 1
ATOM 740 C C . GLU A 1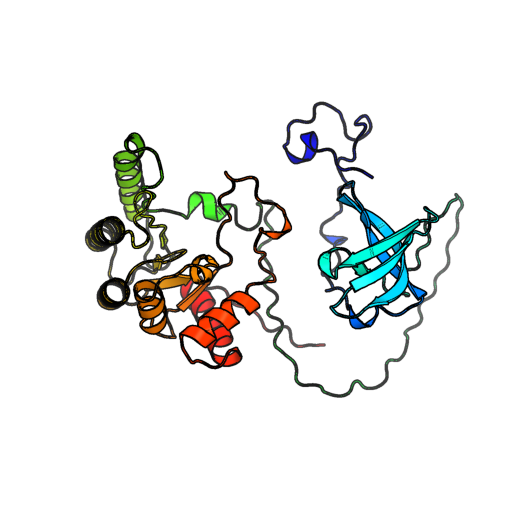 88 ? 15.989 -2.508 -21.358 1.00 83.12 88 GLU A C 1
ATOM 742 O O . GLU A 1 88 ? 15.246 -1.527 -21.454 1.00 83.12 88 GLU A O 1
ATOM 747 N N . GLU A 1 89 ? 17.050 -2.672 -22.143 1.00 87.00 89 GLU A N 1
ATOM 748 C CA . GLU A 1 89 ? 17.544 -1.687 -23.102 1.00 87.00 89 GLU A CA 1
ATOM 749 C C . GLU A 1 89 ? 17.267 -2.090 -24.551 1.00 87.00 89 GLU A C 1
ATOM 751 O O . GLU A 1 89 ? 17.659 -1.369 -25.466 1.00 87.00 89 GLU A O 1
ATOM 756 N N . ILE A 1 90 ? 16.572 -3.212 -24.762 1.00 87.62 90 ILE A N 1
ATOM 757 C CA . ILE A 1 90 ? 16.230 -3.759 -26.073 1.00 87.62 90 ILE A CA 1
ATOM 758 C C . ILE A 1 90 ? 14.720 -3.995 -26.202 1.00 87.62 90 ILE A C 1
ATOM 760 O O . ILE A 1 90 ? 14.046 -4.436 -25.272 1.00 87.62 90 ILE A O 1
ATOM 764 N N . LEU A 1 91 ? 14.177 -3.708 -27.382 1.00 89.31 91 LEU A N 1
ATOM 765 C CA . LEU A 1 91 ? 12.774 -3.910 -27.723 1.00 89.31 91 LEU A CA 1
ATOM 766 C C . LEU A 1 91 ? 12.671 -4.606 -29.090 1.00 89.31 91 LEU A C 1
ATOM 768 O O . LEU A 1 91 ? 13.150 -4.049 -30.079 1.00 89.31 91 LEU A O 1
ATOM 772 N N . PRO A 1 92 ? 12.060 -5.797 -29.197 1.00 89.25 92 PRO A N 1
ATOM 773 C CA . PRO A 1 92 ? 11.881 -6.461 -30.486 1.00 89.25 92 PRO A CA 1
ATOM 774 C C . PRO A 1 92 ? 10.935 -5.668 -31.396 1.00 89.25 92 PRO A C 1
ATOM 776 O O . PRO A 1 92 ? 9.908 -5.158 -30.945 1.00 89.25 92 PRO A O 1
ATOM 779 N N . LEU A 1 93 ? 11.263 -5.593 -32.689 1.00 84.50 93 LEU A N 1
ATOM 780 C CA . LEU A 1 93 ? 10.364 -5.067 -33.713 1.00 84.50 93 LEU A CA 1
ATOM 781 C C . LEU A 1 93 ? 9.696 -6.239 -34.441 1.00 84.50 93 LEU A C 1
ATOM 783 O O . LEU A 1 93 ? 10.378 -7.080 -35.026 1.00 84.50 93 LEU A O 1
ATOM 787 N N . ASP A 1 94 ? 8.361 -6.292 -34.416 1.00 71.38 94 ASP A N 1
ATOM 788 C CA . ASP A 1 94 ? 7.597 -7.276 -35.189 1.00 71.38 94 ASP A CA 1
ATOM 789 C C . ASP A 1 94 ? 7.928 -7.099 -36.686 1.00 71.38 94 ASP A C 1
ATOM 791 O O . ASP A 1 94 ? 7.783 -6.009 -37.244 1.00 71.38 94 ASP A O 1
ATOM 795 N N . ALA A 1 95 ? 8.336 -8.177 -37.365 1.00 55.69 95 ALA A N 1
ATOM 796 C CA . ALA A 1 95 ? 8.700 -8.151 -38.789 1.00 55.69 95 ALA A CA 1
ATOM 797 C C . ALA A 1 95 ? 7.547 -7.711 -39.720 1.00 55.69 95 ALA A C 1
ATOM 799 O O . ALA A 1 95 ? 7.779 -7.375 -40.880 1.00 55.69 95 ALA A O 1
ATOM 800 N N . SER A 1 96 ? 6.308 -7.693 -39.218 1.00 52.50 96 SER A N 1
ATOM 801 C CA . SER A 1 96 ? 5.126 -7.207 -39.932 1.00 52.50 96 SER A CA 1
ATOM 802 C C . SER A 1 96 ? 4.987 -5.681 -39.956 1.00 52.50 96 SER A C 1
ATOM 804 O O . SER A 1 96 ? 4.167 -5.184 -40.716 1.00 52.50 96 SER A O 1
ATOM 806 N N . ASN A 1 97 ? 5.768 -4.938 -39.163 1.00 45.97 97 ASN A N 1
ATOM 807 C CA . ASN A 1 97 ? 5.774 -3.469 -39.135 1.00 45.97 97 ASN A CA 1
ATOM 808 C C . ASN A 1 97 ? 6.973 -2.887 -39.907 1.00 45.97 97 ASN A C 1
ATOM 810 O O . ASN A 1 97 ? 7.601 -1.922 -39.476 1.00 45.97 97 ASN A O 1
ATOM 814 N N . ASN A 1 98 ? 7.298 -3.459 -41.069 1.00 38.78 98 ASN A N 1
ATOM 815 C CA . ASN A 1 98 ? 8.126 -2.772 -42.063 1.00 38.78 98 ASN A CA 1
ATOM 816 C C . ASN A 1 98 ? 7.270 -1.744 -42.826 1.00 38.78 98 ASN A C 1
ATOM 818 O O . ASN A 1 98 ? 7.109 -1.836 -44.039 1.00 38.78 98 ASN A O 1
ATOM 822 N N . GLU A 1 99 ? 6.739 -0.749 -42.118 1.00 40.41 99 GLU A N 1
ATOM 823 C CA . GLU A 1 99 ? 6.498 0.549 -42.746 1.00 40.41 99 GLU A CA 1
ATOM 824 C C . GLU A 1 99 ? 7.823 1.304 -42.671 1.00 40.41 99 GLU A C 1
ATOM 826 O O . GLU A 1 99 ? 8.181 1.960 -41.694 1.00 40.41 99 GLU A O 1
ATOM 831 N N . SER A 1 100 ? 8.639 1.065 -43.692 1.00 37.72 100 SER A N 1
ATOM 832 C CA . SER A 1 100 ? 9.749 1.928 -44.048 1.00 37.72 100 SER A CA 1
ATOM 833 C C . SER A 1 100 ? 9.175 3.263 -44.516 1.00 37.72 100 SER A C 1
ATOM 835 O O . SER A 1 100 ? 8.898 3.424 -45.702 1.00 37.72 100 SER A O 1
ATOM 837 N N . ASP A 1 101 ? 9.001 4.211 -43.600 1.00 37.22 101 ASP A N 1
ATOM 838 C CA . ASP A 1 101 ? 8.814 5.619 -43.954 1.00 37.22 101 ASP A CA 1
ATOM 839 C C . ASP A 1 101 ? 10.161 6.200 -44.416 1.00 37.22 101 ASP A C 1
ATOM 841 O O . ASP A 1 101 ? 10.851 6.922 -43.695 1.00 37.22 101 ASP A O 1
ATOM 845 N N . GLU A 1 102 ? 10.551 5.849 -45.641 1.00 33.81 102 GLU A N 1
ATOM 846 C CA . GLU A 1 102 ? 11.546 6.577 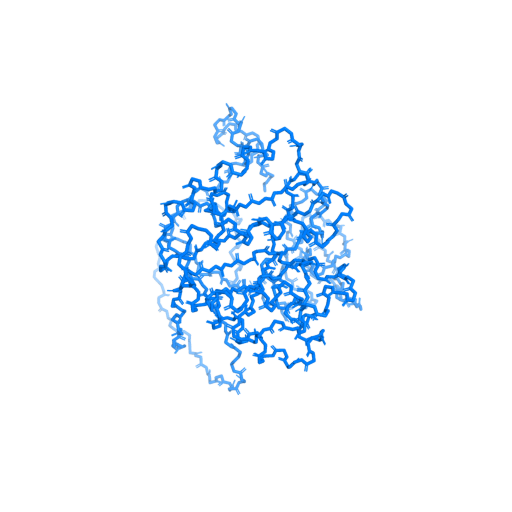-46.426 1.00 33.81 102 GLU A CA 1
ATOM 847 C C . GLU A 1 102 ? 10.892 7.105 -47.717 1.00 33.81 102 GLU A C 1
ATOM 849 O O . GLU A 1 102 ? 10.843 6.421 -48.730 1.00 33.81 102 GLU A O 1
ATOM 854 N N . ASN A 1 103 ? 10.453 8.368 -47.634 1.00 33.12 103 ASN A N 1
ATOM 855 C CA . ASN A 1 103 ? 10.306 9.398 -48.677 1.00 33.12 103 ASN A CA 1
ATOM 856 C C . ASN A 1 103 ? 9.360 9.209 -49.888 1.00 33.12 103 ASN A C 1
ATOM 858 O O . ASN A 1 103 ? 9.554 8.336 -50.727 1.00 33.12 103 ASN A O 1
ATOM 862 N N . SER A 1 104 ? 8.538 10.254 -50.084 1.00 32.34 104 SER A N 1
ATOM 863 C CA . SER A 1 104 ? 8.243 10.975 -51.345 1.00 32.34 104 SER A CA 1
ATOM 864 C C . SER A 1 104 ? 6.767 11.018 -51.746 1.00 32.34 104 SER A C 1
ATOM 866 O O . SER A 1 104 ? 6.091 9.998 -51.794 1.00 32.34 104 SER A O 1
ATOM 868 N N . ASP A 1 105 ? 6.329 12.234 -52.078 1.00 37.03 105 ASP A N 1
ATOM 869 C CA . ASP A 1 105 ? 5.053 12.610 -52.694 1.00 37.03 105 ASP A CA 1
ATOM 870 C C . ASP A 1 105 ? 4.673 11.723 -53.900 1.00 37.03 105 ASP A C 1
ATOM 872 O O . ASP A 1 105 ? 5.528 11.471 -54.751 1.00 37.03 105 ASP A O 1
ATOM 876 N N . ASP A 1 106 ? 3.416 11.258 -53.957 1.00 31.52 106 ASP A N 1
ATOM 877 C CA . ASP A 1 106 ? 2.433 11.443 -55.052 1.00 31.52 106 ASP A CA 1
ATOM 878 C C . ASP A 1 106 ? 1.268 10.424 -54.973 1.00 31.52 106 ASP A C 1
ATOM 880 O O . ASP A 1 106 ? 1.397 9.311 -54.461 1.00 31.52 106 ASP A O 1
ATOM 884 N N . ASP A 1 107 ? 0.113 10.866 -55.473 1.00 34.84 107 ASP A N 1
ATOM 885 C CA . ASP A 1 107 ? -1.218 10.243 -55.483 1.00 34.84 107 ASP A CA 1
ATOM 886 C C . ASP A 1 107 ? -1.296 8.799 -56.041 1.00 34.84 107 ASP A C 1
ATOM 888 O O . ASP A 1 107 ? -0.647 8.470 -57.030 1.00 34.84 107 ASP A O 1
ATOM 892 N N . ASP A 1 108 ? -2.158 7.946 -55.463 1.00 29.64 108 ASP A N 1
ATOM 893 C CA . ASP A 1 108 ? -3.400 7.430 -56.086 1.00 29.64 108 ASP A CA 1
ATOM 894 C C . ASP A 1 108 ? -3.943 6.133 -55.436 1.00 29.64 108 ASP A C 1
ATOM 896 O O . ASP A 1 108 ? -3.233 5.256 -54.948 1.00 29.64 108 ASP A O 1
ATOM 900 N N . TYR A 1 109 ? -5.271 6.028 -55.464 1.00 32.28 109 TYR A N 1
ATOM 901 C CA . TYR A 1 109 ? -6.130 4.971 -54.924 1.00 32.28 109 TYR A CA 1
ATOM 902 C C . TYR A 1 109 ? -5.856 3.554 -55.473 1.00 32.28 109 TYR A C 1
ATOM 904 O O . TYR A 1 109 ? -5.834 3.376 -56.688 1.00 32.28 109 TYR A O 1
ATOM 912 N N . ALA A 1 110 ? -5.880 2.517 -54.615 1.00 27.72 110 ALA A N 1
ATOM 913 C CA . ALA A 1 110 ? -6.553 1.239 -54.923 1.00 27.72 110 ALA A CA 1
ATOM 914 C C . ALA A 1 110 ? -6.719 0.284 -53.717 1.00 27.72 110 ALA A C 1
ATOM 916 O O . ALA A 1 110 ? -5.776 -0.094 -53.030 1.00 27.72 110 ALA A O 1
ATOM 917 N N . ASP A 1 111 ? -7.968 -0.151 -53.572 1.00 36.03 111 ASP A N 1
ATOM 918 C CA . ASP A 1 111 ? -8.550 -1.256 -52.806 1.00 36.03 111 ASP A CA 1
ATOM 919 C C . ASP A 1 111 ? -7.783 -2.596 -52.870 1.00 36.03 111 ASP A C 1
ATOM 921 O O . ASP A 1 111 ? -7.469 -3.097 -53.955 1.00 36.03 111 ASP A O 1
ATOM 925 N N . ARG A 1 112 ? -7.583 -3.240 -51.705 1.00 30.44 112 ARG A N 1
ATOM 926 C CA . ARG A 1 112 ? -7.446 -4.705 -51.642 1.00 30.44 112 ARG A CA 1
ATOM 927 C C . ARG A 1 112 ? -7.843 -5.306 -50.288 1.00 30.44 112 ARG A C 1
ATOM 929 O O . ARG A 1 112 ? -7.012 -5.597 -49.434 1.00 30.44 112 ARG A O 1
ATOM 936 N N . ASN A 1 113 ? -9.133 -5.591 -50.141 1.00 35.06 113 ASN A N 1
ATOM 937 C CA . ASN A 1 113 ? -9.638 -6.606 -49.210 1.00 35.06 113 ASN A CA 1
ATOM 938 C C . ASN A 1 113 ? -9.183 -8.022 -49.620 1.00 35.06 113 ASN A C 1
ATOM 940 O O . ASN A 1 113 ? -9.629 -8.499 -50.662 1.00 35.06 113 ASN A O 1
ATOM 944 N N . GLN A 1 114 ? -8.421 -8.740 -48.778 1.00 29.95 114 GLN A N 1
ATOM 945 C CA . GLN A 1 114 ? -8.486 -10.214 -48.677 1.00 29.95 114 GLN A CA 1
ATOM 946 C C . GLN A 1 114 ? -8.184 -10.704 -47.242 1.00 29.95 114 GLN A C 1
ATOM 948 O O . GLN A 1 114 ? -7.237 -10.218 -46.626 1.00 29.95 114 GLN A O 1
ATOM 953 N N . PRO A 1 115 ? -8.956 -11.669 -46.701 1.00 29.75 115 PRO A N 1
ATOM 954 C CA . PRO A 1 115 ? -8.722 -12.247 -45.379 1.00 29.75 115 PRO A CA 1
ATOM 955 C C . PRO A 1 115 ? -7.688 -13.384 -45.436 1.00 29.75 115 PRO A C 1
ATOM 957 O O . PRO A 1 115 ? -7.750 -14.242 -46.315 1.00 29.75 115 PRO A O 1
ATOM 960 N N . ILE A 1 116 ? -6.758 -13.405 -44.476 1.00 31.98 116 ILE A N 1
ATOM 961 C CA . ILE A 1 116 ? -5.774 -14.484 -44.297 1.00 31.98 116 ILE A CA 1
ATOM 962 C C . ILE A 1 116 ? -6.328 -15.506 -43.295 1.00 31.98 116 ILE A C 1
ATOM 964 O O . ILE A 1 116 ? -6.666 -15.164 -42.161 1.00 31.98 116 ILE A O 1
ATOM 968 N N . ASP A 1 117 ? -6.410 -16.747 -43.763 1.00 28.44 117 ASP A N 1
ATOM 969 C CA . ASP A 1 117 ? -6.816 -17.971 -43.071 1.00 28.44 117 ASP A CA 1
ATOM 970 C C . ASP A 1 117 ? -5.846 -18.318 -41.919 1.00 28.44 117 ASP A C 1
ATOM 972 O O . ASP A 1 117 ? -4.631 -18.356 -42.124 1.00 28.44 117 ASP A O 1
ATOM 976 N N . ARG A 1 118 ? -6.360 -18.546 -40.700 1.00 32.81 118 ARG A N 1
ATOM 977 C CA . ARG A 1 118 ? -5.570 -18.992 -39.534 1.00 32.81 118 ARG A CA 1
ATOM 978 C C . ARG A 1 118 ? -5.986 -20.413 -39.157 1.00 32.81 118 ARG A C 1
ATOM 980 O O . ARG A 1 118 ? -7.140 -20.647 -38.809 1.00 32.81 118 ARG A O 1
ATOM 987 N N . GLY A 1 119 ? -5.030 -21.342 -39.221 1.00 30.53 119 GLY A N 1
ATOM 988 C CA . GLY A 1 119 ? -5.167 -22.710 -38.707 1.00 30.53 119 GLY A CA 1
ATOM 989 C C . GLY A 1 119 ? -5.249 -22.769 -37.171 1.00 30.53 119 GLY A C 1
ATOM 990 O O . GLY A 1 119 ? -5.053 -21.746 -36.515 1.00 30.53 119 GLY A O 1
ATOM 991 N N . PRO A 1 120 ? -5.561 -23.945 -36.593 1.00 33.03 120 PRO A N 1
ATOM 992 C CA . PRO A 1 120 ? -5.966 -24.062 -35.195 1.00 33.03 120 PRO A CA 1
ATOM 993 C C . PRO A 1 120 ? -4.774 -23.929 -34.237 1.00 33.03 120 PRO A C 1
ATOM 995 O O . PRO A 1 120 ? -3.745 -24.575 -34.422 1.00 33.03 120 PRO A O 1
ATOM 998 N N . GLU A 1 121 ? -4.943 -23.092 -33.214 1.00 36.91 121 GLU A N 1
ATOM 999 C CA . GLU A 1 121 ? -4.008 -22.888 -32.103 1.00 36.91 121 GLU A CA 1
ATOM 1000 C C . GLU A 1 121 ? -4.171 -24.017 -31.065 1.00 36.91 121 GLU A C 1
ATOM 1002 O O . GLU A 1 121 ? -5.290 -24.396 -30.716 1.00 36.91 121 GLU A O 1
ATOM 1007 N N . GLU A 1 122 ? -3.054 -24.583 -30.597 1.00 33.50 122 GLU A N 1
ATOM 1008 C CA . GLU A 1 122 ? -3.022 -25.578 -29.519 1.00 33.50 122 GLU A CA 1
ATOM 1009 C C . GLU A 1 122 ? -3.236 -24.899 -28.152 1.00 33.50 122 GLU A C 1
ATOM 1011 O O . GLU A 1 122 ? -2.593 -23.899 -27.829 1.00 33.50 122 GLU A O 1
ATOM 1016 N N . GLU A 1 123 ? -4.147 -25.456 -27.348 1.00 37.09 123 GLU A N 1
ATOM 1017 C CA . GLU A 1 123 ? -4.527 -24.973 -26.014 1.00 37.09 123 GLU A CA 1
ATOM 1018 C C . GLU A 1 123 ? -3.383 -25.157 -24.995 1.00 37.09 123 GLU A C 1
ATOM 1020 O O . GLU A 1 123 ? -3.206 -26.228 -24.413 1.00 37.09 123 GLU A O 1
ATOM 1025 N N . GLY A 1 124 ? -2.610 -24.095 -24.756 1.00 36.75 124 GLY A N 1
ATOM 1026 C CA . GLY A 1 124 ? -1.771 -23.936 -23.565 1.00 36.75 124 GLY A CA 1
ATOM 1027 C C . GLY A 1 124 ? -2.543 -23.216 -22.455 1.00 36.75 124 GLY A C 1
ATOM 1028 O O . GLY A 1 124 ? -3.269 -22.265 -22.730 1.00 36.75 124 GLY A O 1
ATOM 1029 N N . GLU A 1 125 ? -2.407 -23.677 -21.208 1.00 37.53 125 GLU A N 1
ATOM 1030 C CA . GLU A 1 125 ? -3.120 -23.174 -20.023 1.00 37.53 125 GLU A CA 1
ATOM 1031 C C . GLU A 1 125 ? -3.090 -21.631 -19.913 1.00 37.53 125 GLU A C 1
ATOM 1033 O O . GLU A 1 125 ? -2.058 -21.021 -19.632 1.00 37.53 125 GLU A O 1
ATOM 1038 N N . GLU A 1 126 ? -4.245 -20.993 -20.141 1.00 37.16 126 GLU A N 1
ATOM 1039 C CA . GLU A 1 126 ? -4.416 -19.536 -20.109 1.00 37.16 126 GLU A CA 1
ATOM 1040 C C . GLU A 1 126 ? -4.190 -18.970 -18.693 1.00 37.16 126 GLU A C 1
ATOM 1042 O O . GLU A 1 126 ? -5.039 -19.083 -17.799 1.00 37.16 126 GLU A O 1
ATOM 1047 N N . LEU A 1 127 ? -3.065 -18.281 -18.495 1.00 34.25 127 LEU A N 1
ATOM 1048 C CA . LEU A 1 127 ? -2.865 -17.395 -17.348 1.00 34.25 127 LEU A CA 1
ATOM 1049 C C . LEU A 1 127 ? -3.811 -16.183 -17.464 1.00 34.25 127 LEU A C 1
ATOM 1051 O O . LEU A 1 127 ? -3.875 -15.544 -18.517 1.00 34.25 127 LEU A O 1
ATOM 1055 N N . PRO A 1 128 ? -4.554 -15.809 -16.406 1.00 34.91 128 PRO A N 1
ATOM 1056 C CA . PRO A 1 128 ? -5.483 -14.691 -16.484 1.00 34.91 128 PRO A CA 1
ATOM 1057 C C . PRO A 1 128 ? -4.735 -13.348 -16.528 1.00 34.91 128 PRO A C 1
ATOM 1059 O O . PRO A 1 128 ? -4.254 -12.855 -15.510 1.00 34.91 128 PRO A O 1
ATOM 1062 N N . VAL A 1 129 ? -4.708 -12.717 -17.704 1.00 38.88 129 VAL A N 1
ATOM 1063 C CA . VAL A 1 129 ? -4.273 -11.323 -17.880 1.00 38.88 129 VAL A CA 1
ATOM 1064 C C . VAL A 1 129 ? -5.397 -10.395 -17.405 1.00 38.88 129 VAL A C 1
ATOM 1066 O O . VAL A 1 129 ? -6.422 -10.223 -18.068 1.00 38.88 129 VAL A O 1
ATOM 1069 N N . TYR A 1 130 ? -5.241 -9.801 -16.222 1.00 42.16 130 TYR A N 1
ATOM 1070 C CA . TYR A 1 130 ? -6.204 -8.841 -15.679 1.00 42.16 130 TYR A CA 1
ATOM 1071 C C . TYR A 1 130 ? -5.902 -7.426 -16.193 1.00 42.16 130 TYR A C 1
ATOM 1073 O O . TYR A 1 130 ? -5.172 -6.665 -15.565 1.00 42.16 130 TYR A O 1
ATOM 1081 N N . LEU A 1 131 ? -6.487 -7.054 -17.335 1.00 35.75 131 LEU A N 1
ATOM 1082 C CA . LEU A 1 131 ? -6.357 -5.704 -17.888 1.00 35.75 131 LEU A CA 1
ATOM 1083 C C . LEU A 1 131 ? -7.321 -4.736 -17.177 1.00 35.75 131 LEU A C 1
ATOM 1085 O O . LEU A 1 131 ? -8.534 -4.753 -17.409 1.00 35.75 131 LEU A O 1
ATOM 1089 N N . TRP A 1 132 ? -6.797 -3.882 -16.299 1.00 35.91 132 TRP A N 1
ATOM 1090 C CA . TRP A 1 132 ? -7.560 -2.771 -15.727 1.00 35.91 132 TRP A CA 1
ATOM 1091 C C . TRP A 1 132 ? -7.692 -1.646 -16.764 1.00 35.91 132 TRP A C 1
ATOM 1093 O O . TRP A 1 132 ? -6.690 -1.161 -17.284 1.00 35.91 132 TRP A O 1
ATOM 1103 N N . LYS A 1 133 ? -8.926 -1.230 -17.080 1.00 35.69 133 LYS A N 1
ATOM 1104 C CA . LYS A 1 133 ? -9.188 -0.062 -17.936 1.00 35.69 133 LYS A CA 1
ATOM 1105 C C . LYS A 1 133 ? -9.558 1.136 -17.054 1.00 35.69 133 LYS A C 1
ATOM 1107 O O . LYS A 1 133 ? -10.626 1.086 -16.438 1.00 35.69 133 LYS A O 1
ATOM 1112 N N . PRO A 1 134 ? -8.724 2.190 -16.984 1.00 37.25 134 PRO A N 1
ATOM 1113 C CA . PRO A 1 134 ? -9.089 3.401 -16.266 1.00 37.25 134 PRO A CA 1
ATOM 1114 C C . PRO A 1 134 ? -10.359 4.033 -16.855 1.00 37.25 134 PRO A C 1
ATOM 1116 O O . PRO A 1 134 ? -10.613 3.906 -18.059 1.00 37.25 134 PRO A O 1
ATOM 1119 N N . PRO A 1 135 ? -11.154 4.754 -16.044 1.00 39.09 135 PRO A N 1
ATOM 1120 C CA . PRO A 1 135 ? -12.124 5.697 -16.584 1.00 39.09 135 PRO A CA 1
ATOM 1121 C C . PRO A 1 135 ? -11.402 6.728 -17.466 1.00 39.09 135 PRO A C 1
ATOM 1123 O O . PRO A 1 135 ? -10.255 7.077 -17.200 1.00 39.09 135 PRO A O 1
ATOM 1126 N N . LYS A 1 136 ? -12.066 7.204 -18.527 1.00 40.72 136 LYS A N 1
ATOM 1127 C CA . LYS A 1 136 ? -11.533 8.247 -19.416 1.00 40.72 136 LYS A CA 1
ATOM 1128 C C . LYS A 1 136 ? -11.368 9.547 -18.620 1.00 40.72 136 LYS A C 1
ATOM 1130 O O . LYS A 1 136 ? -12.327 10.301 -18.477 1.00 40.72 136 LYS A O 1
ATOM 1135 N N . THR A 1 137 ? -10.181 9.783 -18.075 1.00 47.44 137 THR A N 1
ATOM 1136 C CA . THR A 1 137 ? -9.807 11.040 -17.423 1.00 47.44 137 THR A CA 1
ATOM 1137 C C . THR A 1 137 ? -8.504 11.542 -18.045 1.00 47.44 137 THR A C 1
ATOM 1139 O O . THR A 1 137 ? -7.688 10.749 -18.509 1.00 47.44 137 THR A O 1
ATOM 1142 N N . ASN A 1 138 ? -8.322 12.863 -18.067 1.00 52.62 138 ASN A N 1
ATOM 1143 C CA . ASN A 1 138 ? -7.051 13.497 -18.441 1.00 52.62 138 ASN A CA 1
ATOM 1144 C C . ASN A 1 138 ? -6.118 13.661 -17.226 1.00 52.62 138 ASN A C 1
ATOM 1146 O O . ASN A 1 138 ? -5.099 14.341 -17.314 1.00 52.62 138 ASN A O 1
ATOM 1150 N N . GLU A 1 139 ? -6.486 13.094 -16.076 1.00 45.75 139 GLU A N 1
ATOM 1151 C CA . GLU A 1 139 ? -5.645 13.099 -14.883 1.00 45.75 139 GLU A CA 1
ATOM 1152 C C . GLU A 1 139 ? -4.633 11.960 -14.987 1.00 45.75 139 GLU A C 1
ATOM 1154 O O . GLU A 1 139 ? -4.959 10.875 -15.477 1.00 45.75 139 GLU A O 1
ATOM 1159 N N . ALA A 1 140 ? -3.401 12.185 -14.526 1.00 46.53 140 ALA A N 1
ATOM 1160 C CA . ALA A 1 140 ? -2.424 11.109 -14.500 1.00 46.53 140 ALA A CA 1
ATOM 1161 C C . ALA A 1 140 ? -2.947 9.967 -13.613 1.00 46.53 140 ALA A C 1
ATOM 1163 O O . ALA A 1 140 ? -3.587 10.177 -12.577 1.00 46.53 140 ALA A O 1
ATOM 1164 N N . LEU A 1 141 ? -2.685 8.727 -14.020 1.00 38.84 141 LEU A N 1
ATOM 1165 C CA . LEU A 1 141 ? -3.034 7.571 -13.208 1.00 38.84 141 LEU A CA 1
ATOM 1166 C C . LEU A 1 141 ? -2.343 7.692 -11.839 1.00 38.84 141 LEU A C 1
ATOM 1168 O O . LEU A 1 141 ? -1.121 7.778 -11.772 1.00 38.84 141 LEU A O 1
ATOM 1172 N N . GLY A 1 142 ? -3.132 7.731 -10.763 1.00 42.62 142 GLY A N 1
ATOM 1173 C CA . GLY A 1 142 ? -2.628 7.953 -9.403 1.00 42.62 142 GLY A CA 1
ATOM 1174 C C . GLY A 1 142 ? -2.605 9.420 -8.946 1.00 42.62 142 GLY A C 1
ATOM 1175 O O . GLY A 1 142 ? -2.257 9.671 -7.800 1.00 42.62 142 GLY A O 1
ATOM 1176 N N . SER A 1 143 ? -3.041 10.399 -9.755 1.00 44.00 143 SER A N 1
ATOM 1177 C CA . SER A 1 143 ? -3.174 11.810 -9.322 1.00 44.00 143 SER A CA 1
ATOM 1178 C C . SER A 1 143 ? -4.101 11.994 -8.116 1.00 44.00 143 SER A C 1
ATOM 1180 O O . SER A 1 143 ? -3.902 12.891 -7.293 1.00 44.00 143 SER A O 1
ATOM 1182 N N . TRP A 1 144 ? -5.098 11.121 -7.979 1.00 45.41 144 TRP A N 1
ATOM 1183 C CA . TRP A 1 144 ? -5.973 11.079 -6.814 1.00 45.41 144 TRP A CA 1
ATOM 1184 C C . TRP A 1 144 ? -5.209 10.689 -5.534 1.00 45.41 144 TRP A C 1
ATOM 1186 O O . TRP A 1 144 ? -5.562 11.177 -4.465 1.00 45.41 144 TRP A O 1
ATOM 1196 N N . GLU A 1 145 ? -4.108 9.927 -5.621 1.00 44.50 145 GLU A N 1
ATOM 1197 C CA . GLU A 1 145 ? -3.324 9.491 -4.454 1.00 44.50 145 GLU A CA 1
ATOM 1198 C C . GLU A 1 145 ? -2.669 10.643 -3.685 1.00 44.50 145 GLU A C 1
ATOM 1200 O O . GLU A 1 145 ? -2.530 10.557 -2.464 1.00 44.50 145 GLU A O 1
ATOM 1205 N N . ALA A 1 146 ? -2.330 11.746 -4.363 1.00 43.72 146 ALA A N 1
ATOM 1206 C CA . ALA A 1 146 ? -1.826 12.963 -3.719 1.00 43.72 146 ALA A CA 1
ATOM 1207 C C . ALA A 1 146 ? -2.866 13.607 -2.782 1.00 43.72 146 ALA A C 1
ATOM 1209 O O . ALA A 1 146 ? -2.509 14.304 -1.837 1.00 43.72 146 ALA A O 1
ATOM 1210 N N . HIS A 1 147 ? -4.151 13.343 -3.027 1.00 45.84 147 HIS A N 1
ATOM 1211 C CA . HIS A 1 147 ? -5.278 13.879 -2.266 1.00 45.84 147 HIS A CA 1
ATOM 1212 C C . HIS A 1 147 ? -5.944 12.826 -1.363 1.00 45.84 147 HIS A C 1
ATOM 1214 O O . HIS A 1 147 ? -6.810 13.174 -0.563 1.00 45.84 147 HIS A O 1
ATOM 1220 N N . THR A 1 148 ? -5.557 11.547 -1.467 1.00 46.44 148 THR A N 1
ATOM 1221 C CA . THR A 1 148 ? -6.130 10.449 -0.667 1.00 46.44 148 THR A CA 1
ATOM 1222 C C . THR A 1 148 ? -5.165 9.818 0.329 1.00 46.44 148 THR A C 1
ATOM 1224 O O . THR A 1 148 ? -5.573 8.901 1.035 1.00 46.44 148 THR A O 1
ATOM 1227 N N . ARG A 1 149 ? -3.911 10.278 0.426 1.00 58.47 149 ARG A N 1
ATOM 1228 C CA . ARG A 1 149 ? -2.974 9.859 1.482 1.00 58.47 149 ARG A CA 1
ATOM 1229 C C . ARG A 1 149 ? -3.155 10.738 2.707 1.00 58.47 149 ARG A C 1
ATOM 1231 O O . ARG A 1 149 ? -2.433 11.707 2.914 1.00 58.47 149 ARG A O 1
ATOM 1238 N N . ILE A 1 150 ? -4.151 10.395 3.509 1.00 78.69 150 ILE A N 1
ATOM 1239 C CA . ILE A 1 150 ? -4.398 11.075 4.777 1.00 78.69 150 ILE A CA 1
ATOM 1240 C C . ILE A 1 150 ? -3.700 10.304 5.898 1.00 78.69 150 ILE A C 1
ATOM 1242 O O . ILE A 1 150 ? -3.647 9.077 5.870 1.00 78.69 150 ILE A O 1
ATOM 1246 N N . GLY A 1 151 ? -3.147 10.991 6.891 1.00 86.94 151 GLY A N 1
ATOM 1247 C CA . GLY A 1 151 ? -2.488 10.329 8.014 1.00 86.94 151 GLY A CA 1
ATOM 1248 C C . GLY A 1 151 ? -1.327 11.137 8.561 1.00 86.94 151 GLY A C 1
ATOM 1249 O O . GLY A 1 151 ? -1.426 12.356 8.671 1.00 86.94 151 GLY A O 1
ATOM 1250 N N . PHE A 1 152 ? -0.255 10.449 8.939 1.00 90.81 152 PHE A N 1
ATOM 1251 C CA . PHE A 1 152 ? 0.869 11.041 9.651 1.00 90.81 152 PHE A CA 1
ATOM 1252 C C . PHE A 1 152 ? 2.185 10.620 9.015 1.00 90.81 152 PHE A C 1
ATOM 1254 O O . PHE A 1 152 ? 2.468 9.427 8.918 1.00 90.81 152 PHE A O 1
ATOM 1261 N N . ASP A 1 153 ? 3.003 11.600 8.656 1.00 90.19 153 ASP A N 1
ATOM 1262 C CA . ASP A 1 153 ? 4.390 11.385 8.265 1.00 90.19 153 ASP A CA 1
ATOM 1263 C C . ASP A 1 153 ? 5.289 12.206 9.189 1.00 90.19 153 ASP A C 1
ATOM 1265 O O . ASP A 1 153 ? 5.362 13.433 9.089 1.00 90.19 153 ASP A O 1
ATOM 1269 N N . TYR A 1 154 ? 5.930 11.527 10.141 1.00 89.94 154 TYR A N 1
ATOM 1270 C CA . TYR A 1 154 ? 6.820 12.164 11.113 1.00 89.94 154 TYR A CA 1
ATOM 1271 C C . TYR A 1 154 ? 8.278 12.217 10.635 1.00 89.94 154 TYR A C 1
ATOM 1273 O O . TYR A 1 154 ? 9.148 12.639 11.399 1.00 89.94 154 TYR A O 1
ATOM 1281 N N . THR A 1 155 ? 8.549 11.849 9.376 1.00 85.31 155 THR A N 1
ATOM 1282 C CA . THR A 1 155 ? 9.809 12.201 8.703 1.00 85.31 155 THR A CA 1
ATOM 1283 C C . THR A 1 155 ? 9.817 13.658 8.234 1.00 85.31 155 THR A C 1
ATOM 1285 O O . THR A 1 155 ? 10.883 14.254 8.102 1.00 85.31 155 THR A O 1
ATOM 1288 N N . GLU A 1 156 ? 8.637 14.272 8.098 1.00 84.81 156 GLU A N 1
ATOM 1289 C CA . GLU A 1 156 ? 8.477 15.706 7.851 1.00 84.81 156 GLU A CA 1
ATOM 1290 C C . GLU A 1 156 ? 8.847 16.576 9.059 1.00 84.81 156 GLU A C 1
ATOM 1292 O O . GLU A 1 156 ? 8.867 16.137 10.216 1.00 84.81 156 GLU A O 1
ATOM 1297 N N . GLN A 1 157 ? 9.072 17.870 8.796 1.00 80.50 157 GLN A N 1
ATOM 1298 C CA . GLN A 1 157 ? 9.406 18.837 9.843 1.00 80.50 157 GLN A CA 1
ATOM 1299 C C . GLN A 1 157 ? 8.336 18.862 10.941 1.00 80.50 157 GLN A C 1
ATOM 1301 O O . GLN A 1 157 ? 7.138 18.974 10.678 1.00 80.50 157 GLN A O 1
ATOM 1306 N N . LYS A 1 158 ? 8.791 18.849 12.198 1.00 89.06 158 LYS A N 1
ATOM 1307 C CA . LYS A 1 158 ? 7.930 18.793 13.389 1.00 89.06 158 LYS A CA 1
ATOM 1308 C C . LYS A 1 158 ? 6.867 19.895 13.457 1.00 89.06 158 LYS A C 1
ATOM 1310 O O . LYS A 1 158 ? 5.811 19.691 14.046 1.00 89.06 158 LYS A O 1
ATOM 1315 N N . THR A 1 159 ? 7.126 21.048 12.845 1.00 88.88 159 THR A N 1
ATOM 1316 C CA . THR A 1 159 ? 6.177 22.167 12.736 1.00 88.88 159 THR A CA 1
ATOM 1317 C C . THR A 1 159 ? 4.896 21.806 11.982 1.00 88.88 159 THR A C 1
ATOM 1319 O O . THR A 1 159 ? 3.874 22.444 12.212 1.00 88.88 159 THR A O 1
ATOM 1322 N N . TYR A 1 160 ? 4.920 20.783 11.123 1.00 86.19 160 TYR A N 1
ATOM 1323 C CA . TYR A 1 160 ? 3.749 20.322 10.379 1.00 86.19 160 TYR A CA 1
ATOM 1324 C C . TYR A 1 160 ? 2.937 19.249 11.105 1.00 86.19 160 TYR A C 1
ATOM 1326 O O . TYR A 1 160 ? 1.830 18.957 10.671 1.00 86.19 160 TYR A O 1
ATOM 1334 N N . TRP A 1 161 ? 3.427 18.651 12.194 1.00 90.06 161 TRP A N 1
ATOM 1335 C CA . TRP A 1 161 ? 2.759 17.488 12.796 1.00 90.06 161 TRP A CA 1
ATOM 1336 C C . TRP A 1 161 ? 1.381 17.818 13.380 1.00 90.06 161 TRP A C 1
ATOM 1338 O O . TRP A 1 161 ? 0.449 17.027 13.232 1.00 90.06 161 TRP A O 1
ATOM 1348 N N . ASP A 1 162 ? 1.234 18.988 14.004 1.00 88.94 162 ASP A N 1
ATOM 1349 C CA . ASP A 1 162 ? -0.060 19.443 14.528 1.00 88.94 162 ASP A CA 1
ATOM 1350 C C . ASP A 1 162 ? -1.031 19.763 13.381 1.00 88.94 162 ASP A C 1
ATOM 1352 O O . ASP A 1 162 ? -2.212 19.426 13.445 1.00 88.94 162 ASP A O 1
ATOM 1356 N N . PHE A 1 163 ? -0.515 20.327 12.285 1.00 87.88 163 PHE A N 1
ATOM 1357 C CA . PHE A 1 163 ? -1.294 20.583 11.075 1.00 87.88 163 PHE A CA 1
ATOM 1358 C C . PHE A 1 163 ? -1.739 19.283 10.386 1.00 87.88 163 PHE A C 1
ATOM 1360 O O . PHE A 1 163 ? -2.894 19.172 9.978 1.00 87.88 163 PHE A O 1
ATOM 1367 N N . GLN A 1 164 ? -0.869 18.267 10.311 1.00 89.06 164 GLN A N 1
ATOM 1368 C CA . GLN A 1 164 ? -1.229 16.930 9.823 1.00 89.06 164 GLN A CA 1
ATOM 1369 C C . GLN A 1 164 ? -2.385 16.346 10.644 1.00 89.06 164 GLN A C 1
ATOM 1371 O O . GLN A 1 164 ? -3.329 15.804 10.075 1.00 89.06 164 GLN A O 1
ATOM 1376 N N . GLU A 1 165 ? -2.350 16.488 11.974 1.00 89.81 165 GLU A N 1
ATOM 1377 C CA . GLU A 1 165 ? -3.430 16.020 12.848 1.00 89.81 165 GLU A CA 1
ATOM 1378 C C . GLU A 1 165 ? -4.749 16.754 12.598 1.00 89.81 165 GLU A C 1
ATOM 1380 O O . GLU A 1 165 ? -5.794 16.107 12.502 1.00 89.81 165 GLU A O 1
ATOM 1385 N N . GLU A 1 166 ? -4.710 18.081 12.474 1.00 87.44 166 GLU A N 1
ATOM 1386 C CA . GLU A 1 166 ? -5.892 18.895 12.186 1.00 87.44 166 GLU A CA 1
ATOM 1387 C C . GLU A 1 166 ? -6.536 18.485 10.855 1.00 87.44 166 GLU A C 1
ATOM 1389 O O . GLU A 1 166 ? -7.730 18.177 10.802 1.00 87.44 166 GLU A O 1
ATOM 1394 N N . VAL A 1 167 ? -5.734 18.411 9.789 1.00 88.50 167 VAL A N 1
ATOM 1395 C CA . VAL A 1 167 ? -6.191 17.996 8.458 1.00 88.50 167 VAL A CA 1
ATOM 1396 C C . VAL A 1 167 ? -6.734 16.570 8.495 1.00 88.50 167 VAL A C 1
ATOM 1398 O O . VAL A 1 167 ? -7.819 16.321 7.971 1.00 88.50 167 VAL A O 1
ATOM 1401 N N . PHE A 1 168 ? -6.038 15.645 9.161 1.00 90.56 168 PHE A N 1
ATOM 1402 C CA . PHE A 1 168 ? -6.484 14.261 9.292 1.00 90.56 168 PHE A CA 1
ATOM 1403 C C . PHE A 1 168 ? -7.864 14.184 9.951 1.00 90.56 168 PHE A C 1
ATOM 1405 O O . PHE A 1 168 ? -8.779 13.591 9.387 1.00 90.56 168 PHE A O 1
ATOM 1412 N N . VAL A 1 169 ? -8.058 14.840 11.099 1.00 89.75 169 VAL A N 1
ATOM 1413 C CA . VAL A 1 169 ? -9.346 14.844 11.811 1.00 89.75 169 VAL A CA 1
ATOM 1414 C C . VAL A 1 169 ? -10.462 15.481 10.980 1.00 89.75 169 VAL A C 1
ATOM 1416 O O . VAL A 1 169 ? -11.579 14.958 10.970 1.00 89.75 169 VAL A O 1
ATOM 1419 N N . ASN A 1 170 ? -10.174 16.574 10.272 1.00 86.50 170 ASN A N 1
ATOM 1420 C CA . ASN A 1 170 ? -11.147 17.232 9.402 1.00 86.50 170 ASN A CA 1
ATOM 1421 C C . ASN A 1 170 ? -11.582 16.312 8.252 1.00 86.50 170 ASN A C 1
ATOM 1423 O O . ASN A 1 170 ? -12.777 16.187 7.991 1.00 86.50 170 ASN A O 1
ATOM 1427 N N . LEU A 1 171 ? -10.637 15.607 7.621 1.00 86.38 171 LEU A N 1
ATOM 1428 C CA . LEU A 1 171 ? -10.921 14.663 6.537 1.00 86.38 171 LEU A CA 1
ATOM 1429 C C . LEU A 1 171 ? -11.687 13.429 7.025 1.00 86.38 171 LEU A C 1
ATOM 1431 O O . LEU A 1 171 ? -12.605 12.980 6.341 1.00 86.38 171 LEU A O 1
ATOM 1435 N N . LEU A 1 172 ? -11.401 12.927 8.232 1.00 88.19 172 LEU A N 1
ATOM 1436 C CA . LEU A 1 172 ? -12.213 11.864 8.837 1.00 88.19 172 LEU A CA 1
ATOM 1437 C C . LEU A 1 172 ? -13.668 12.302 9.051 1.00 88.19 172 LEU A C 1
ATOM 1439 O O . LEU A 1 172 ? -14.578 11.492 8.893 1.00 88.19 172 LEU A O 1
ATOM 1443 N N . GLY A 1 173 ? -13.908 13.582 9.352 1.00 83.56 173 GLY A N 1
ATOM 1444 C CA . GLY A 1 173 ? -15.258 14.145 9.454 1.00 83.56 173 GLY A CA 1
ATOM 1445 C C . GLY A 1 173 ? -16.043 14.150 8.137 1.00 83.56 173 GLY A C 1
ATOM 1446 O O . GLY A 1 173 ? -17.267 14.250 8.166 1.00 83.56 173 GLY A O 1
ATOM 1447 N N . LEU A 1 174 ? -15.356 14.016 7.000 1.00 84.50 174 LEU A N 1
ATOM 1448 C CA . LEU A 1 174 ? -15.947 13.931 5.662 1.00 84.50 174 LEU A CA 1
ATOM 1449 C C . LEU A 1 174 ? -16.043 12.484 5.150 1.00 84.50 174 LEU A C 1
ATOM 1451 O O . LEU A 1 174 ? -16.467 12.267 4.016 1.00 84.50 174 LEU A O 1
ATOM 1455 N N . SER A 1 175 ? -15.614 11.497 5.945 1.00 82.50 175 SER A N 1
ATOM 1456 C CA . SER A 1 175 ? -15.569 10.104 5.505 1.00 82.50 175 SER A CA 1
ATOM 1457 C C . SER A 1 175 ? -16.960 9.477 5.388 1.00 82.50 175 SER A C 1
ATOM 1459 O O . SER A 1 175 ? -17.815 9.624 6.262 1.00 82.50 175 SER A O 1
ATOM 1461 N N . GLU A 1 176 ? -17.169 8.737 4.299 1.00 79.62 176 GLU A N 1
ATOM 1462 C CA . GLU A 1 176 ? -18.348 7.897 4.093 1.00 79.62 176 GLU A CA 1
ATOM 1463 C C . GLU A 1 176 ? -17.967 6.427 4.372 1.00 79.62 176 GLU A C 1
ATOM 1465 O O . GLU A 1 176 ? -16.930 5.967 3.879 1.00 79.62 176 GLU A O 1
ATOM 1470 N N . PRO A 1 177 ? -18.765 5.656 5.141 1.00 76.88 177 PRO A N 1
ATOM 1471 C CA . PRO A 1 177 ? -18.403 4.289 5.537 1.00 76.88 177 PRO A CA 1
ATOM 1472 C C . PRO A 1 177 ? -18.150 3.311 4.382 1.00 76.88 177 PRO A C 1
ATOM 1474 O O . PRO A 1 177 ? -17.401 2.343 4.534 1.00 76.88 177 PRO A O 1
ATOM 1477 N N . ASP A 1 178 ? -18.789 3.530 3.235 1.00 78.88 178 ASP A N 1
ATOM 1478 C CA . ASP A 1 178 ? -18.702 2.697 2.037 1.00 78.88 178 ASP A CA 1
ATOM 1479 C C . ASP A 1 178 ? -17.521 3.056 1.123 1.00 78.88 178 ASP A C 1
ATOM 1481 O O . ASP A 1 178 ? -17.129 2.221 0.291 1.00 78.88 178 ASP A O 1
ATOM 1485 N N . ARG A 1 179 ? -16.919 4.235 1.319 1.00 84.19 179 ARG A N 1
ATOM 1486 C CA . ARG A 1 179 ? -15.709 4.677 0.624 1.00 84.19 179 ARG A CA 1
ATOM 1487 C C . ARG A 1 179 ? -14.454 4.297 1.413 1.00 84.19 179 ARG A C 1
ATOM 1489 O O . ARG A 1 179 ? -14.382 4.555 2.613 1.00 84.19 179 ARG A O 1
ATOM 1496 N N . PRO A 1 180 ? -13.445 3.685 0.773 1.00 89.69 180 PRO A N 1
ATOM 1497 C CA . PRO A 1 180 ? -12.199 3.357 1.449 1.00 89.69 180 PRO A CA 1
ATOM 1498 C C . PRO A 1 180 ? -11.410 4.621 1.804 1.00 89.69 180 PRO A C 1
ATOM 1500 O O . PRO A 1 180 ? -11.244 5.513 0.975 1.00 89.69 180 PRO A O 1
ATOM 1503 N N . ILE A 1 181 ? -10.888 4.659 3.028 1.00 90.25 181 ILE A N 1
ATOM 1504 C CA . ILE A 1 181 ? -9.895 5.641 3.463 1.00 90.25 181 ILE A CA 1
ATOM 1505 C C . ILE A 1 181 ? -8.516 5.001 3.328 1.00 90.25 181 ILE A C 1
ATOM 1507 O O . ILE A 1 181 ? -8.270 3.948 3.919 1.00 90.25 181 ILE A O 1
ATOM 1511 N N . ILE A 1 182 ? -7.619 5.641 2.581 1.00 91.62 182 ILE A N 1
ATOM 1512 C CA . ILE A 1 182 ? -6.230 5.199 2.449 1.00 91.62 182 ILE A CA 1
ATOM 1513 C C . ILE A 1 182 ? -5.377 5.997 3.425 1.00 91.62 182 ILE A C 1
ATOM 1515 O O . ILE A 1 182 ? -5.367 7.226 3.416 1.00 91.62 182 ILE A O 1
ATOM 1519 N N . ILE A 1 183 ? -4.686 5.281 4.299 1.00 91.38 183 ILE A N 1
ATOM 1520 C CA . ILE A 1 183 ? -4.010 5.854 5.449 1.00 91.38 183 ILE A CA 1
ATOM 1521 C C . ILE A 1 183 ? -2.517 5.649 5.312 1.00 91.38 183 ILE A C 1
ATOM 1523 O O . ILE A 1 183 ? -2.048 4.517 5.197 1.00 91.38 183 ILE A O 1
ATOM 1527 N N . HIS A 1 184 ? -1.781 6.751 5.377 1.00 90.25 184 HIS A N 1
ATOM 1528 C CA . HIS A 1 184 ? -0.330 6.739 5.432 1.00 90.25 184 HIS A CA 1
ATOM 1529 C C . HIS A 1 184 ? 0.145 6.974 6.868 1.00 90.25 184 HIS A C 1
ATOM 1531 O O . HIS A 1 184 ? -0.277 7.928 7.522 1.00 90.25 184 HIS A O 1
ATOM 1537 N N . VAL A 1 185 ? 1.008 6.095 7.372 1.00 90.56 185 VAL A N 1
ATOM 1538 C CA . VAL A 1 185 ? 1.622 6.237 8.693 1.00 90.56 185 VAL A CA 1
ATOM 1539 C C . VAL A 1 185 ? 3.114 5.997 8.563 1.00 90.56 185 VAL A C 1
ATOM 1541 O O . VAL A 1 185 ? 3.526 4.924 8.130 1.00 90.56 185 VAL A O 1
ATOM 1544 N N . LYS A 1 186 ? 3.912 6.979 8.975 1.00 89.56 186 LYS A N 1
ATOM 1545 C CA . LYS A 1 186 ? 5.367 6.888 8.998 1.00 89.56 186 LYS A CA 1
ATOM 1546 C C . LYS A 1 186 ? 5.916 7.489 10.288 1.00 89.56 186 LYS A C 1
ATOM 1548 O O . LYS A 1 186 ? 5.499 8.569 10.713 1.00 89.56 186 LYS A O 1
ATOM 1553 N N . GLY A 1 187 ? 6.814 6.742 10.929 1.00 88.81 187 GLY A N 1
ATOM 1554 C CA . GLY A 1 187 ? 7.509 7.148 12.147 1.00 88.81 187 GLY A CA 1
ATOM 1555 C C . GLY A 1 187 ? 8.473 8.312 11.924 1.00 88.81 187 GLY A C 1
ATOM 1556 O O . GLY A 1 187 ? 8.645 8.800 10.809 1.00 88.81 187 GLY A O 1
ATOM 1557 N N . VAL A 1 188 ? 9.121 8.745 13.004 1.00 89.12 188 VAL A N 1
ATOM 1558 C CA . VAL A 1 188 ? 10.287 9.635 12.898 1.00 89.12 188 VAL A CA 1
ATOM 1559 C C . VAL A 1 188 ? 11.432 8.922 12.183 1.00 89.12 188 VAL A C 1
ATOM 1561 O O . VAL A 1 188 ? 11.476 7.692 12.136 1.00 89.12 188 VAL A O 1
ATOM 1564 N N . GLU A 1 189 ? 12.391 9.678 11.657 1.00 83.88 189 GLU A N 1
ATOM 1565 C CA . GLU A 1 189 ? 13.587 9.089 11.056 1.00 83.88 189 GLU A CA 1
ATOM 1566 C C . GLU A 1 189 ? 14.284 8.123 12.039 1.00 83.88 189 GLU A C 1
ATOM 1568 O O . GLU A 1 189 ? 14.517 8.446 13.205 1.00 83.88 189 GLU A O 1
ATOM 1573 N N . GLY A 1 190 ? 14.554 6.899 11.575 1.00 82.50 190 GLY A N 1
ATOM 1574 C CA . GLY A 1 190 ? 15.096 5.804 12.388 1.00 82.50 190 GLY A CA 1
ATOM 1575 C C . GLY A 1 190 ? 14.056 4.945 13.126 1.00 82.50 190 GLY A C 1
ATOM 1576 O O . GLY A 1 190 ? 14.376 3.817 13.501 1.00 82.50 190 GLY A O 1
ATOM 1577 N N . ASP A 1 191 ? 12.810 5.403 13.288 1.00 88.50 191 ASP A N 1
ATOM 1578 C CA . ASP A 1 191 ? 11.703 4.588 13.808 1.00 88.50 191 ASP A CA 1
ATOM 1579 C C . ASP A 1 191 ? 11.001 3.842 12.666 1.00 88.50 191 ASP A C 1
ATOM 1581 O O . ASP A 1 191 ? 9.969 4.263 12.143 1.00 88.50 191 ASP A O 1
ATOM 1585 N N . VAL A 1 192 ? 11.577 2.701 12.281 1.00 87.31 192 VAL A N 1
ATOM 1586 C CA . VAL A 1 192 ? 11.065 1.868 11.178 1.00 87.31 192 VAL A CA 1
ATOM 1587 C C . VAL A 1 192 ? 9.685 1.257 11.451 1.00 87.31 192 VAL A C 1
ATOM 1589 O O . VAL A 1 192 ? 8.997 0.863 10.510 1.00 87.31 192 VAL A O 1
ATOM 1592 N N . LEU A 1 193 ? 9.280 1.160 12.724 1.00 90.25 193 LEU A N 1
ATOM 1593 C CA . LEU A 1 193 ? 7.994 0.581 13.121 1.00 90.25 193 LEU A CA 1
ATOM 1594 C C . LEU A 1 193 ? 6.903 1.641 13.252 1.00 90.25 193 LEU A C 1
ATOM 1596 O O . LEU A 1 193 ? 5.733 1.322 13.073 1.00 90.25 193 LEU A O 1
ATOM 1600 N N . GLY A 1 194 ? 7.256 2.878 13.608 1.00 90.31 194 GLY A N 1
ATOM 1601 C CA . GLY A 1 194 ? 6.302 3.975 13.747 1.00 90.31 194 GLY A CA 1
ATOM 1602 C C . GLY A 1 194 ? 5.208 3.711 14.786 1.00 90.31 194 GLY A C 1
ATOM 1603 O O . GLY A 1 194 ? 4.122 4.280 14.679 1.00 90.31 194 GLY A O 1
ATOM 1604 N N . SER A 1 195 ? 5.434 2.837 15.778 1.00 90.69 195 SER A N 1
ATOM 1605 C CA . SER A 1 195 ? 4.368 2.304 16.647 1.00 90.69 195 SER A CA 1
ATOM 1606 C C . SER A 1 195 ? 3.592 3.397 17.387 1.00 90.69 195 SER A C 1
ATOM 1608 O O . SER A 1 195 ? 2.374 3.311 17.552 1.00 90.69 195 SER A O 1
ATOM 1610 N N . SER A 1 196 ? 4.278 4.466 17.807 1.00 92.19 196 SER A N 1
ATOM 1611 C CA . SER A 1 196 ? 3.628 5.614 18.454 1.00 92.19 196 SER A CA 1
ATOM 1612 C C . SER A 1 196 ? 2.664 6.341 17.506 1.00 92.19 196 SER A C 1
ATOM 1614 O O . SER A 1 196 ? 1.558 6.716 17.906 1.00 92.19 196 SER A O 1
ATOM 1616 N N . VAL A 1 197 ? 3.050 6.470 16.236 1.00 93.06 197 VAL A N 1
ATOM 1617 C CA . VAL A 1 197 ? 2.274 7.128 15.184 1.00 93.06 197 VAL A CA 1
ATOM 1618 C C . VAL A 1 197 ? 1.100 6.246 14.751 1.00 93.06 197 VAL A C 1
ATOM 1620 O O . VAL A 1 197 ? -0.027 6.736 14.666 1.00 93.06 197 VAL A O 1
ATOM 1623 N N . HIS A 1 198 ? 1.311 4.933 14.602 1.00 93.75 198 HIS A N 1
ATOM 1624 C CA . HIS A 1 198 ? 0.235 3.965 14.358 1.00 93.75 198 HIS A CA 1
ATOM 1625 C C . HIS A 1 198 ? -0.832 4.019 15.450 1.00 93.75 198 HIS A C 1
ATOM 1627 O O . HIS A 1 198 ? -2.023 4.111 15.147 1.00 93.75 198 HIS A O 1
ATOM 1633 N N . LYS A 1 199 ? -0.422 4.036 16.723 1.00 94.62 199 LYS A N 1
ATOM 1634 C CA . LYS A 1 199 ? -1.348 4.122 17.857 1.00 94.62 199 LYS A CA 1
ATOM 1635 C C . LYS A 1 199 ? -2.130 5.437 17.877 1.00 94.62 199 LYS A C 1
ATOM 1637 O O . LYS A 1 199 ? -3.331 5.439 18.167 1.00 94.62 199 LYS A O 1
ATOM 1642 N N . LYS A 1 200 ? -1.475 6.557 17.552 1.00 95.06 200 LYS A N 1
ATOM 1643 C CA . LYS A 1 200 ? -2.128 7.870 17.444 1.00 95.06 200 LYS A CA 1
ATOM 1644 C C . LYS A 1 200 ? -3.174 7.872 16.328 1.00 95.06 200 LYS A C 1
ATOM 1646 O O . LYS A 1 200 ? -4.318 8.250 16.573 1.00 95.06 200 LYS A O 1
ATOM 1651 N N . CYS A 1 201 ? -2.811 7.372 15.148 1.00 95.56 201 CYS A N 1
ATOM 1652 C CA . CYS A 1 201 ? -3.715 7.226 14.010 1.00 95.56 201 CYS A CA 1
ATOM 1653 C C . CYS A 1 201 ? -4.934 6.360 14.342 1.00 95.56 201 CYS A C 1
ATOM 1655 O O . CYS A 1 201 ? -6.074 6.794 14.162 1.00 95.56 201 CYS A O 1
ATOM 1657 N N . PHE A 1 202 ? -4.694 5.184 14.921 1.00 96.62 202 PHE A N 1
ATOM 1658 C CA . PHE A 1 202 ? -5.738 4.265 15.359 1.00 96.62 202 PHE A CA 1
ATOM 1659 C C . PHE A 1 202 ? -6.733 4.931 16.318 1.00 96.62 202 PHE A C 1
ATOM 1661 O O . PHE A 1 202 ? -7.944 4.824 16.135 1.00 96.62 202 PHE A O 1
ATOM 1668 N N . THR A 1 203 ? -6.227 5.660 17.318 1.00 97.00 203 THR A N 1
ATOM 1669 C CA . THR A 1 203 ? -7.066 6.336 18.320 1.00 97.00 203 THR A CA 1
ATOM 1670 C C . THR A 1 203 ? -8.003 7.350 17.662 1.00 97.00 203 THR A C 1
ATOM 1672 O O . THR A 1 203 ? -9.203 7.339 17.927 1.00 97.00 203 THR A O 1
ATOM 1675 N N . LYS A 1 204 ? -7.490 8.169 16.737 1.00 95.25 204 LYS A N 1
ATOM 1676 C CA . LYS A 1 204 ? -8.290 9.188 16.041 1.00 95.25 204 LYS A CA 1
ATOM 1677 C C . LYS A 1 204 ? -9.364 8.588 15.137 1.00 95.25 204 LYS A C 1
ATOM 1679 O O . LYS A 1 204 ? -10.491 9.076 15.134 1.00 95.25 204 LYS A O 1
ATOM 1684 N N . LEU A 1 205 ? -9.052 7.512 14.416 1.00 94.75 205 LEU A N 1
ATOM 1685 C CA . LEU A 1 205 ? -10.059 6.797 13.624 1.00 94.75 205 LEU A CA 1
ATOM 1686 C C . LEU A 1 205 ? -11.130 6.181 14.504 1.00 94.75 205 LEU A C 1
ATOM 1688 O O . LEU A 1 205 ? -12.306 6.287 14.188 1.00 94.75 205 LEU A O 1
ATOM 1692 N N . LYS A 1 206 ? -10.739 5.568 15.622 1.00 95.50 206 LYS A N 1
ATOM 1693 C CA . LYS A 1 206 ? -11.682 4.965 16.564 1.00 95.50 206 LYS A CA 1
ATOM 1694 C C . LYS A 1 206 ? -12.646 5.992 17.162 1.00 95.50 206 LYS A C 1
ATOM 1696 O O . LYS A 1 206 ? -13.799 5.667 17.420 1.00 95.50 206 LYS A O 1
ATOM 1701 N N . GLU A 1 207 ? -12.189 7.223 17.374 1.00 94.69 207 GLU A N 1
ATOM 1702 C CA . GLU A 1 207 ? -13.022 8.326 17.866 1.00 94.69 207 GLU A CA 1
ATOM 1703 C C . 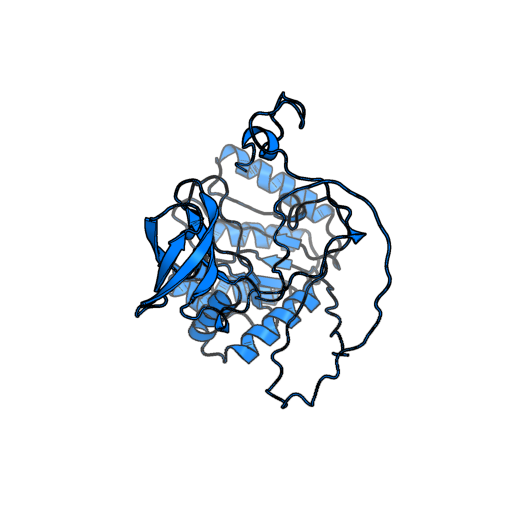GLU A 1 207 ? -13.998 8.872 16.812 1.00 94.69 207 GLU A C 1
ATOM 1705 O O . GLU A 1 207 ? -15.050 9.399 17.178 1.00 94.69 207 GLU A O 1
ATOM 1710 N N . LYS A 1 208 ? -13.649 8.801 15.521 1.00 92.50 208 LYS A N 1
ATOM 1711 C CA . LYS A 1 208 ? -14.352 9.529 14.449 1.00 92.50 208 LYS A CA 1
ATOM 1712 C C . LYS A 1 208 ? -15.121 8.648 13.474 1.00 92.50 208 LYS A C 1
ATOM 1714 O O . LYS A 1 208 ? -16.130 9.099 12.939 1.00 92.50 208 LYS A O 1
ATOM 1719 N N . CYS A 1 209 ? -14.674 7.421 13.245 1.00 92.56 209 CYS A N 1
ATOM 1720 C CA . CYS A 1 209 ? -15.213 6.534 12.224 1.00 92.56 209 CYS A CA 1
ATOM 1721 C C . CYS A 1 209 ? -15.943 5.336 12.854 1.00 92.56 209 CYS A C 1
ATOM 1723 O O . CYS A 1 209 ? -15.524 4.817 13.893 1.00 92.56 209 CYS A O 1
ATOM 1725 N N . PRO A 1 210 ? -17.019 4.837 12.220 1.00 93.62 210 PRO A N 1
ATOM 1726 C CA . PRO A 1 210 ? -17.661 3.602 12.649 1.00 93.62 210 PRO A CA 1
ATOM 1727 C C . PRO A 1 210 ? -16.756 2.392 12.383 1.00 93.62 210 PRO A C 1
ATOM 1729 O O . PRO A 1 210 ? -15.928 2.399 11.473 1.00 93.62 210 PRO A O 1
ATOM 1732 N N . LYS A 1 211 ? -16.988 1.288 13.103 1.00 95.12 211 LYS A N 1
ATOM 1733 C CA . LYS A 1 211 ? -16.232 0.033 12.916 1.00 95.12 211 LYS A CA 1
ATOM 1734 C C . LYS A 1 211 ? -16.299 -0.518 11.488 1.00 95.12 211 LYS A C 1
ATOM 1736 O O . LYS A 1 211 ? -15.395 -1.221 11.053 1.00 95.12 211 LYS A O 1
ATOM 1741 N N . GLN A 1 212 ? -17.380 -0.224 10.763 1.00 93.31 212 GLN A N 1
ATOM 1742 C CA . GLN A 1 212 ? -17.593 -0.676 9.386 1.00 93.31 212 GLN A CA 1
ATOM 1743 C C . GLN A 1 212 ? -16.815 0.139 8.346 1.00 93.31 212 GLN A C 1
ATOM 1745 O O . GLN A 1 212 ? -16.833 -0.250 7.178 1.00 93.31 212 GLN A O 1
ATOM 1750 N N . GLN A 1 213 ? -16.143 1.228 8.742 1.00 93.31 213 GLN A N 1
ATOM 1751 C CA . GLN A 1 213 ? -15.341 2.038 7.832 1.00 93.31 213 GLN A CA 1
ATOM 1752 C C . GLN A 1 213 ? -14.345 1.160 7.074 1.00 93.31 213 GLN A C 1
ATOM 1754 O O . GLN A 1 213 ? -13.592 0.388 7.671 1.00 93.31 213 GLN A O 1
ATOM 1759 N N . LYS A 1 214 ? -14.342 1.287 5.749 1.00 93.12 214 LYS A N 1
ATOM 1760 C CA . LYS A 1 214 ? -13.324 0.667 4.903 1.00 93.12 214 LYS A CA 1
ATOM 1761 C C . LYS A 1 214 ? -12.014 1.431 5.044 1.00 93.12 214 LYS A C 1
ATOM 1763 O O . LYS A 1 214 ? -11.986 2.643 4.823 1.00 93.12 214 LYS A O 1
ATOM 1768 N N . ILE A 1 215 ? -10.949 0.726 5.409 1.00 94.75 215 ILE A N 1
ATOM 1769 C CA . ILE A 1 215 ? -9.637 1.317 5.692 1.00 94.75 215 ILE A CA 1
ATOM 1770 C C . ILE A 1 215 ? -8.562 0.515 4.965 1.00 94.75 215 ILE A C 1
ATOM 1772 O O . ILE A 1 215 ? -8.576 -0.712 4.992 1.00 94.75 215 ILE A O 1
ATOM 1776 N N . GLN A 1 216 ? -7.607 1.212 4.364 1.00 95.44 216 GLN A N 1
ATOM 1777 C CA . GLN A 1 216 ? -6.369 0.650 3.843 1.00 95.44 216 GLN A CA 1
ATOM 1778 C C . GLN A 1 216 ? -5.195 1.331 4.525 1.00 95.44 216 GLN A C 1
ATOM 1780 O O . GLN A 1 216 ? -4.997 2.530 4.363 1.00 95.44 216 GLN A O 1
ATOM 1785 N N . LEU A 1 217 ? -4.401 0.567 5.264 1.00 95.44 217 LEU A N 1
ATOM 1786 C CA . LEU A 1 217 ? -3.102 1.016 5.748 1.00 95.44 217 LEU A CA 1
ATOM 1787 C C . LEU A 1 217 ? -2.097 0.850 4.608 1.00 95.44 217 LEU A C 1
ATOM 1789 O O . LEU A 1 217 ? -1.637 -0.258 4.343 1.00 95.44 217 LEU A O 1
ATOM 1793 N N . HIS A 1 218 ? -1.814 1.947 3.912 1.00 92.25 218 HIS A N 1
ATOM 1794 C CA . HIS A 1 218 ? -0.876 1.988 2.795 1.00 92.25 218 HIS A CA 1
ATOM 1795 C C . HIS A 1 218 ? 0.564 1.818 3.286 1.00 92.25 218 HIS A C 1
ATOM 1797 O O . HIS A 1 218 ? 0.950 2.441 4.278 1.00 92.25 218 HIS A O 1
ATOM 1803 N N . SER A 1 219 ? 1.372 1.040 2.555 1.00 91.56 219 SER A N 1
ATOM 1804 C CA . SER A 1 219 ? 2.786 0.791 2.870 1.00 91.56 219 SER A CA 1
ATOM 1805 C C . SER A 1 219 ? 3.031 0.455 4.350 1.00 91.56 219 SER A C 1
ATOM 1807 O O . SER A 1 219 ? 3.935 1.001 4.987 1.00 91.56 219 SER A O 1
ATOM 1809 N N . PHE A 1 220 ? 2.208 -0.432 4.904 1.00 95.25 220 PHE A N 1
ATOM 1810 C CA . PHE A 1 220 ? 2.226 -0.816 6.305 1.00 95.25 220 PHE A CA 1
ATOM 1811 C C . PHE A 1 220 ? 3.580 -1.406 6.723 1.00 95.25 220 PHE A C 1
ATOM 1813 O O . PHE A 1 220 ? 4.076 -2.360 6.124 1.00 95.25 220 PHE A O 1
ATOM 1820 N N . SER A 1 221 ? 4.153 -0.858 7.795 1.00 93.12 221 SER A N 1
ATOM 1821 C CA . SER A 1 221 ? 5.456 -1.255 8.344 1.00 93.12 221 SER A CA 1
ATOM 1822 C C . SER A 1 221 ? 5.409 -1.564 9.847 1.00 93.12 221 SER A C 1
ATOM 1824 O O . SER A 1 221 ? 6.459 -1.664 10.485 1.00 93.12 221 SER A O 1
ATOM 1826 N N . GLY A 1 222 ? 4.201 -1.694 10.407 1.00 94.38 222 GLY A N 1
ATOM 1827 C CA . GLY A 1 222 ? 3.965 -1.926 11.830 1.00 94.38 222 GLY A CA 1
ATOM 1828 C C . GLY A 1 222 ? 4.200 -3.373 12.270 1.00 94.38 222 GLY A C 1
ATOM 1829 O O . GLY A 1 222 ? 4.838 -4.181 11.593 1.00 94.38 222 GLY A O 1
ATOM 1830 N N . THR A 1 223 ? 3.677 -3.708 13.446 1.00 96.88 223 THR A N 1
ATOM 1831 C CA . THR A 1 223 ? 3.906 -4.993 14.118 1.00 96.88 223 THR A CA 1
ATOM 1832 C C . THR A 1 223 ? 2.721 -5.954 13.988 1.00 96.88 223 THR A C 1
ATOM 1834 O O . THR A 1 223 ? 1.612 -5.574 13.614 1.00 96.88 223 THR A O 1
ATOM 1837 N N . ALA A 1 224 ? 2.926 -7.223 14.353 1.00 97.62 224 ALA A N 1
ATOM 1838 C CA . ALA A 1 224 ? 1.836 -8.197 14.430 1.00 97.62 224 ALA A CA 1
ATOM 1839 C C . ALA A 1 224 ? 0.761 -7.814 15.470 1.00 97.62 224 ALA A C 1
ATOM 1841 O O . ALA A 1 224 ? -0.410 -8.152 15.289 1.00 97.62 224 ALA A O 1
ATOM 1842 N N . GLU A 1 225 ? 1.142 -7.094 16.532 1.00 97.00 225 GLU A N 1
ATOM 1843 C CA . GLU A 1 225 ? 0.202 -6.549 17.518 1.00 97.00 225 GLU A CA 1
ATOM 1844 C C . GLU A 1 225 ? -0.688 -5.477 16.885 1.00 97.00 225 GLU A C 1
ATOM 1846 O O . GLU A 1 225 ? -1.908 -5.520 17.050 1.00 97.00 225 GLU A O 1
ATOM 1851 N N . ASP A 1 226 ? -0.097 -4.580 16.088 1.00 96.69 226 ASP A N 1
ATOM 1852 C CA . ASP A 1 226 ? -0.853 -3.580 15.336 1.00 96.69 226 ASP A CA 1
ATOM 1853 C C . ASP A 1 226 ? -1.873 -4.271 14.423 1.00 96.69 226 ASP A C 1
ATOM 1855 O O . ASP A 1 226 ? -3.057 -3.938 14.463 1.00 96.69 226 ASP A O 1
ATOM 1859 N N . VAL A 1 227 ? -1.462 -5.295 13.667 1.00 97.88 227 VAL A N 1
ATOM 1860 C CA . VAL A 1 227 ? -2.375 -6.076 12.812 1.00 97.88 227 VAL A CA 1
ATOM 1861 C C . VAL A 1 227 ? -3.572 -6.608 13.611 1.00 97.88 227 VAL A C 1
ATOM 1863 O O . VAL A 1 227 ? -4.723 -6.430 13.200 1.00 97.88 227 VAL A O 1
ATOM 1866 N N . GLY A 1 228 ? -3.329 -7.221 14.772 1.00 97.62 228 GLY A N 1
ATOM 1867 C CA . GLY A 1 228 ? -4.388 -7.732 15.646 1.00 97.62 228 GLY A CA 1
ATOM 1868 C C . GLY A 1 228 ? -5.320 -6.632 16.167 1.00 97.62 228 GLY A C 1
ATOM 1869 O O . GLY A 1 228 ? -6.544 -6.778 16.125 1.00 97.62 228 GLY A O 1
ATOM 1870 N N . MET A 1 229 ? -4.757 -5.503 16.599 1.00 97.06 229 MET A N 1
ATOM 1871 C CA . MET A 1 229 ? -5.510 -4.343 17.084 1.00 97.06 229 MET A CA 1
ATOM 1872 C C . MET A 1 229 ? -6.433 -3.774 15.995 1.00 97.06 229 MET A C 1
ATOM 1874 O O . MET A 1 229 ? -7.637 -3.614 16.217 1.00 97.06 229 MET A O 1
ATOM 1878 N N . TRP A 1 230 ? -5.889 -3.511 14.805 1.00 97.38 230 TRP A N 1
ATOM 1879 C CA . TRP A 1 230 ? -6.631 -2.948 13.676 1.00 97.38 230 TRP A CA 1
ATOM 1880 C C . TRP A 1 230 ? -7.736 -3.881 13.189 1.00 97.38 230 TRP A C 1
ATOM 1882 O O . TRP A 1 230 ? -8.869 -3.443 13.005 1.00 97.38 230 TRP A O 1
ATOM 1892 N N . THR A 1 231 ? -7.437 -5.171 13.021 1.00 97.00 231 THR A N 1
ATOM 1893 C CA . THR A 1 231 ? -8.418 -6.151 12.527 1.00 97.00 231 THR A CA 1
ATOM 1894 C C . THR A 1 231 ? -9.563 -6.410 13.501 1.00 97.00 231 THR A C 1
ATOM 1896 O O . THR A 1 231 ? -10.667 -6.724 13.051 1.00 97.00 231 THR A O 1
ATOM 1899 N N . THR A 1 232 ? -9.316 -6.260 14.806 1.00 97.19 232 THR A N 1
ATOM 1900 C CA . THR A 1 232 ? -10.329 -6.417 15.859 1.00 97.19 232 THR A CA 1
ATOM 1901 C C . THR A 1 232 ? -11.278 -5.219 15.924 1.00 97.19 232 THR A C 1
ATOM 1903 O O . THR A 1 232 ? -12.487 -5.395 16.081 1.00 97.19 232 THR A O 1
ATOM 1906 N N . GLU A 1 233 ? -10.757 -3.994 15.817 1.00 97.44 233 GLU A N 1
ATOM 1907 C CA . GLU A 1 233 ? -11.584 -2.782 15.898 1.00 97.44 233 GLU A CA 1
ATOM 1908 C C . GLU A 1 233 ? -12.315 -2.489 14.582 1.00 97.44 233 GLU A C 1
ATOM 1910 O O . GLU A 1 233 ? -13.500 -2.151 14.601 1.00 97.44 233 GLU A O 1
ATOM 1915 N N . PHE A 1 234 ? -11.625 -2.673 13.452 1.00 96.88 234 PHE A N 1
ATOM 1916 C CA . PHE A 1 234 ? -12.113 -2.381 12.108 1.00 96.88 234 PHE A CA 1
ATOM 1917 C C . PHE A 1 234 ? -12.099 -3.653 11.247 1.00 96.88 234 PHE A C 1
ATOM 1919 O O . PHE A 1 234 ? -11.095 -3.977 10.602 1.00 96.88 234 PHE A O 1
ATOM 1926 N N . PRO A 1 235 ? -13.223 -4.394 11.181 1.00 95.81 235 PRO A N 1
ATOM 1927 C CA . PRO A 1 235 ? -13.317 -5.606 10.372 1.00 95.81 235 PRO A CA 1
ATOM 1928 C C . PRO A 1 235 ? -12.996 -5.390 8.887 1.00 95.81 235 PRO A C 1
ATOM 1930 O O . PRO A 1 235 ? -12.478 -6.310 8.262 1.00 95.81 235 PRO A O 1
ATOM 1933 N N . ASN A 1 236 ? -13.223 -4.182 8.359 1.00 95.50 236 ASN A N 1
ATOM 1934 C CA . ASN A 1 236 ? -12.954 -3.795 6.969 1.00 95.50 236 ASN A CA 1
ATOM 1935 C C . ASN A 1 236 ? -11.599 -3.073 6.784 1.00 95.50 236 ASN A C 1
ATOM 1937 O O . ASN A 1 236 ? -11.455 -2.265 5.865 1.00 95.50 236 ASN A O 1
ATOM 1941 N N . CYS A 1 237 ? -10.626 -3.325 7.666 1.00 97.12 237 CYS A N 1
ATOM 1942 C CA . CYS A 1 237 ? -9.256 -2.825 7.540 1.00 97.12 237 CYS A CA 1
ATOM 1943 C C . CYS A 1 237 ? -8.373 -3.783 6.727 1.00 97.12 237 CYS A C 1
ATOM 1945 O O . CYS A 1 237 ? -8.371 -4.990 6.980 1.00 97.12 237 CYS A O 1
ATOM 1947 N N . TYR A 1 238 ? -7.615 -3.227 5.785 1.00 98.00 238 TYR A N 1
ATOM 1948 C CA . TYR A 1 238 ? -6.688 -3.915 4.893 1.00 98.00 238 TYR A CA 1
ATOM 1949 C C . TYR A 1 238 ? -5.268 -3.367 5.058 1.00 98.00 238 TYR A C 1
ATOM 1951 O O . TYR A 1 238 ? -5.084 -2.190 5.370 1.00 98.00 238 TYR A O 1
ATOM 1959 N N . PHE A 1 239 ? -4.267 -4.209 4.807 1.00 98.06 239 PHE A N 1
ATOM 1960 C CA . PHE A 1 239 ? -2.848 -3.879 4.958 1.00 98.06 239 PHE A CA 1
ATOM 1961 C C . PHE A 1 239 ? -2.161 -3.958 3.598 1.00 98.06 239 PHE A C 1
ATOM 1963 O O . PHE A 1 239 ? -2.086 -5.035 3.006 1.00 98.06 239 PHE A O 1
ATOM 1970 N N . GLY A 1 240 ? -1.694 -2.813 3.107 1.00 95.88 240 GLY A N 1
ATOM 1971 C CA . GLY A 1 240 ? -0.930 -2.689 1.873 1.00 95.88 240 GLY A CA 1
ATOM 1972 C C . GLY A 1 240 ? 0.562 -2.791 2.131 1.00 95.88 240 GLY A C 1
ATOM 1973 O O . GLY A 1 240 ? 1.080 -2.131 3.028 1.00 95.88 240 GLY A O 1
ATOM 1974 N N . PHE A 1 241 ? 1.254 -3.606 1.342 1.00 95.12 241 PHE A N 1
ATOM 1975 C CA . PHE A 1 241 ? 2.705 -3.753 1.408 1.00 95.12 241 PHE A CA 1
ATOM 1976 C C . PHE A 1 241 ? 3.353 -3.341 0.093 1.00 95.12 241 PHE A C 1
ATOM 1978 O O . PHE A 1 241 ? 2.861 -3.677 -0.984 1.00 95.12 241 PHE A O 1
ATOM 1985 N N . THR A 1 242 ? 4.472 -2.632 0.211 1.00 91.69 242 THR A N 1
ATOM 1986 C CA . THR A 1 242 ? 5.279 -2.121 -0.900 1.00 91.69 242 THR A CA 1
ATOM 1987 C C . THR A 1 242 ? 6.637 -2.813 -0.948 1.00 91.69 242 THR A C 1
ATOM 1989 O O . THR A 1 242 ? 6.942 -3.682 -0.131 1.00 91.69 242 THR A O 1
ATOM 1992 N N . TRP A 1 243 ? 7.506 -2.385 -1.861 1.00 89.19 243 TRP A N 1
ATOM 1993 C CA . TRP A 1 243 ? 8.883 -2.872 -1.962 1.00 89.19 243 TRP A CA 1
ATOM 1994 C C . TRP A 1 243 ? 9.749 -2.669 -0.713 1.00 89.19 243 TRP A C 1
ATOM 1996 O O . TRP A 1 243 ? 10.784 -3.317 -0.589 1.00 89.19 243 TRP A O 1
ATOM 2006 N N . ASN A 1 244 ? 9.301 -1.873 0.262 1.00 86.38 244 ASN A N 1
ATOM 2007 C CA . ASN A 1 244 ? 9.973 -1.753 1.559 1.00 86.38 244 ASN A CA 1
ATOM 2008 C C . ASN A 1 244 ? 10.141 -3.104 2.278 1.00 86.38 244 ASN A C 1
ATOM 2010 O O . ASN A 1 244 ? 11.032 -3.235 3.115 1.00 86.38 244 ASN A O 1
ATOM 2014 N N . VAL A 1 245 ? 9.333 -4.111 1.923 1.00 90.69 245 VAL A N 1
ATOM 2015 C CA . VAL A 1 245 ? 9.435 -5.485 2.435 1.00 90.69 245 VAL A CA 1
ATOM 2016 C C . VAL A 1 245 ? 10.835 -6.088 2.258 1.00 90.69 245 VAL A C 1
ATOM 2018 O O . VAL A 1 245 ? 11.255 -6.867 3.115 1.00 90.69 245 VAL A O 1
ATOM 2021 N N . GLU A 1 246 ? 11.591 -5.699 1.223 1.00 89.50 246 GLU A N 1
ATOM 2022 C CA . GLU A 1 246 ? 12.985 -6.138 1.025 1.00 89.50 246 GLU A CA 1
ATOM 2023 C C . GLU A 1 246 ? 13.879 -5.809 2.237 1.00 89.50 246 GLU A C 1
ATOM 2025 O O . GLU A 1 246 ? 14.789 -6.567 2.572 1.00 89.50 246 GLU A O 1
ATOM 2030 N N . PHE A 1 247 ? 13.582 -4.712 2.939 1.00 88.38 247 PHE A N 1
ATOM 2031 C CA . PHE A 1 247 ? 14.369 -4.197 4.062 1.00 88.38 247 PHE A CA 1
ATOM 2032 C C . PHE A 1 247 ? 13.749 -4.494 5.431 1.00 88.38 247 PHE A C 1
ATOM 2034 O O . PHE A 1 247 ? 14.265 -4.047 6.458 1.00 88.38 247 PHE A O 1
ATOM 2041 N N . PHE A 1 248 ? 12.637 -5.229 5.475 1.00 93.44 248 PHE A N 1
ATOM 2042 C CA . PHE A 1 248 ? 11.930 -5.492 6.723 1.00 93.44 248 PHE A CA 1
ATOM 2043 C C . PHE A 1 248 ? 12.739 -6.381 7.667 1.00 93.44 248 PHE A C 1
ATOM 2045 O O . PHE A 1 248 ? 13.292 -7.416 7.285 1.00 93.44 248 PHE A O 1
ATOM 2052 N N . ASN A 1 249 ? 12.743 -6.002 8.944 1.00 94.94 249 ASN A N 1
ATOM 2053 C CA . ASN A 1 249 ? 13.273 -6.846 10.010 1.00 94.94 249 ASN A CA 1
ATOM 2054 C C . ASN A 1 249 ? 12.286 -7.980 10.367 1.00 94.94 249 ASN A C 1
ATOM 2056 O O . ASN A 1 249 ? 11.152 -8.030 9.885 1.00 94.94 249 ASN A O 1
ATOM 2060 N N . GLU A 1 250 ? 12.690 -8.897 11.251 1.00 96.88 250 GLU A N 1
ATOM 2061 C CA . GLU A 1 250 ? 11.837 -10.036 11.623 1.00 96.88 250 GLU A CA 1
ATOM 2062 C C . GLU A 1 250 ? 10.539 -9.644 12.347 1.00 96.88 250 GLU A C 1
ATOM 2064 O O . GLU A 1 250 ? 9.552 -10.371 12.249 1.00 96.88 250 GLU A O 1
ATOM 2069 N N . ILE A 1 251 ? 10.485 -8.491 13.023 1.00 96.94 251 ILE A N 1
ATOM 2070 C CA . ILE A 1 251 ? 9.247 -8.000 13.653 1.00 96.94 251 ILE A CA 1
ATOM 2071 C C . ILE A 1 251 ? 8.226 -7.633 12.567 1.00 96.94 251 ILE A C 1
ATOM 2073 O O . ILE A 1 251 ? 7.065 -8.034 12.645 1.00 96.94 251 ILE A O 1
ATOM 2077 N N . GLN A 1 252 ? 8.666 -6.935 11.522 1.00 96.75 252 GLN A N 1
ATOM 2078 C CA . GLN A 1 252 ? 7.817 -6.537 10.398 1.00 96.75 252 GLN A CA 1
ATOM 2079 C C . GLN A 1 252 ? 7.443 -7.737 9.515 1.00 96.75 252 GLN A C 1
ATOM 2081 O O . GLN A 1 252 ? 6.293 -7.871 9.100 1.00 96.75 252 GLN A O 1
ATOM 2086 N N . LYS A 1 253 ? 8.364 -8.685 9.295 1.00 97.44 253 LYS A N 1
ATOM 2087 C CA . LYS A 1 253 ? 8.045 -9.956 8.617 1.00 97.44 253 LYS A CA 1
ATOM 2088 C C . LYS A 1 253 ? 7.073 -10.817 9.424 1.00 97.44 253 LYS A C 1
ATOM 2090 O O . LYS A 1 253 ? 6.213 -11.478 8.849 1.00 97.44 253 LYS A O 1
ATOM 2095 N N . SER A 1 254 ? 7.159 -10.796 10.754 1.00 98.12 254 SER A N 1
ATOM 2096 C CA . SER A 1 254 ? 6.153 -11.419 11.622 1.00 98.12 254 SER A CA 1
ATOM 2097 C C . SER A 1 254 ? 4.776 -10.772 11.438 1.00 98.12 254 SER A C 1
ATOM 2099 O O . SER A 1 254 ? 3.777 -11.484 11.345 1.00 98.12 254 SER A O 1
ATOM 2101 N N . ALA A 1 255 ? 4.718 -9.445 11.278 1.00 97.88 255 ALA A N 1
ATOM 2102 C CA . ALA A 1 255 ? 3.482 -8.746 10.934 1.00 97.88 255 ALA A CA 1
ATOM 2103 C C . ALA A 1 255 ? 2.929 -9.197 9.573 1.00 97.88 255 ALA A C 1
ATOM 2105 O O . ALA A 1 255 ? 1.754 -9.533 9.480 1.00 97.88 255 ALA A O 1
ATOM 2106 N N . ILE A 1 256 ? 3.774 -9.314 8.539 1.00 98.06 256 ILE A N 1
ATOM 2107 C CA . ILE A 1 256 ? 3.372 -9.870 7.232 1.00 98.06 256 ILE A CA 1
ATOM 2108 C C . ILE A 1 256 ? 2.718 -11.243 7.398 1.00 98.06 256 ILE A C 1
ATOM 2110 O O . ILE A 1 256 ? 1.676 -11.495 6.799 1.00 98.06 256 ILE A O 1
ATOM 2114 N N . ARG A 1 257 ? 3.293 -12.129 8.217 1.00 98.31 257 ARG A N 1
ATOM 2115 C CA . ARG A 1 257 ? 2.747 -13.474 8.466 1.00 98.31 257 ARG A CA 1
ATOM 2116 C C . ARG A 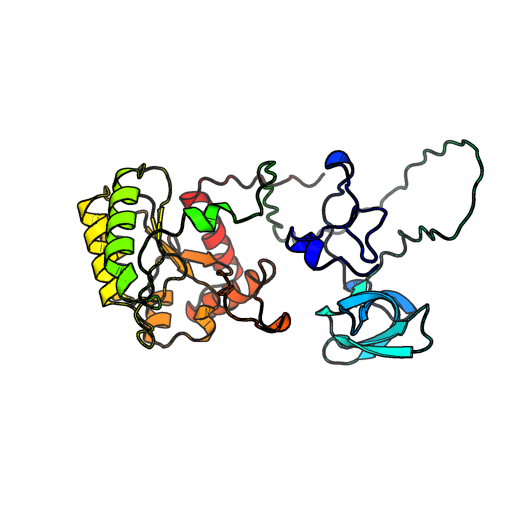1 257 ? 1.430 -13.446 9.247 1.00 98.31 257 ARG A C 1
ATOM 2118 O O . ARG A 1 257 ? 0.608 -14.337 9.057 1.00 98.31 257 ARG A O 1
ATOM 2125 N N . SER A 1 258 ? 1.210 -12.447 10.103 1.00 98.12 258 SER A N 1
ATOM 2126 C CA . SER A 1 258 ? -0.002 -12.354 10.927 1.00 98.12 258 SER A CA 1
ATOM 2127 C C . SER A 1 258 ? -1.208 -11.748 10.205 1.00 98.12 258 SER A C 1
ATOM 2129 O O . SER A 1 258 ? -2.337 -11.951 10.655 1.00 98.12 258 SER A O 1
ATOM 2131 N N . VAL A 1 259 ? -1.010 -11.028 9.092 1.00 98.38 259 VAL A N 1
ATOM 2132 C CA . VAL A 1 259 ? -2.122 -10.443 8.325 1.00 98.38 259 VAL A CA 1
ATOM 2133 C C . VAL A 1 259 ? -3.045 -11.547 7.783 1.00 98.38 259 VAL A C 1
ATOM 2135 O O . VAL A 1 259 ? -2.567 -12.469 7.108 1.00 98.38 259 VAL A O 1
ATOM 2138 N N . PRO A 1 260 ? -4.370 -11.464 8.028 1.00 97.94 260 PRO A N 1
ATOM 2139 C CA . PRO A 1 260 ? -5.342 -12.382 7.443 1.00 97.94 260 PRO A CA 1
ATOM 2140 C C . PRO A 1 260 ? -5.329 -12.342 5.914 1.00 97.94 260 PRO A C 1
ATOM 2142 O O . PRO A 1 260 ? -5.231 -11.276 5.303 1.00 97.94 260 PRO A O 1
ATOM 2145 N N . ARG A 1 261 ? -5.466 -13.513 5.284 1.00 95.94 261 ARG A N 1
ATOM 2146 C CA . ARG A 1 261 ? -5.356 -13.669 3.825 1.00 95.94 261 ARG A CA 1
ATOM 2147 C C . ARG A 1 261 ? -6.363 -12.796 3.063 1.00 95.94 261 ARG A C 1
ATOM 2149 O O . ARG A 1 261 ? -6.049 -12.277 2.000 1.00 95.94 261 ARG A O 1
ATOM 2156 N N . ASP A 1 262 ? -7.549 -12.577 3.622 1.00 96.81 262 ASP A N 1
ATOM 2157 C CA . ASP A 1 262 ? -8.645 -11.776 3.060 1.00 96.81 262 ASP A CA 1
ATOM 2158 C C . ASP A 1 262 ? -8.512 -10.255 3.287 1.00 96.81 262 ASP A C 1
ATOM 2160 O O . ASP A 1 262 ? -9.388 -9.491 2.869 1.00 96.81 262 ASP A O 1
ATOM 2164 N N . LYS A 1 263 ? -7.420 -9.814 3.929 1.00 97.81 263 LYS A N 1
ATOM 2165 C CA . LYS A 1 263 ? -7.124 -8.409 4.273 1.00 97.81 263 LYS A CA 1
ATOM 2166 C C . LYS A 1 263 ? -5.780 -7.916 3.732 1.00 97.81 263 LYS A C 1
ATOM 2168 O O . LYS A 1 263 ? -5.360 -6.800 4.033 1.00 97.81 263 LYS A O 1
ATOM 2173 N N . PHE A 1 264 ? -5.099 -8.746 2.950 1.00 97.75 264 PHE A N 1
ATOM 2174 C CA . PHE A 1 264 ? -3.775 -8.463 2.408 1.00 97.75 264 PHE A CA 1
ATOM 2175 C C . PHE A 1 264 ? -3.870 -7.728 1.066 1.00 97.75 264 PHE A C 1
ATOM 2177 O O . PHE A 1 264 ? -4.643 -8.142 0.196 1.00 97.75 264 PHE A O 1
ATOM 2184 N N . LEU A 1 265 ? -3.071 -6.677 0.887 1.00 96.00 265 LEU A N 1
ATOM 2185 C CA . LEU A 1 265 ? -2.919 -5.926 -0.359 1.00 96.00 265 LEU A CA 1
ATOM 2186 C C . LEU A 1 265 ? -1.431 -5.776 -0.708 1.00 96.00 265 LEU A C 1
ATOM 2188 O O . LEU A 1 265 ? -0.570 -5.735 0.170 1.00 96.00 265 LEU A O 1
ATOM 2192 N N . ILE A 1 266 ? -1.144 -5.678 -2.003 1.00 93.69 266 ILE A N 1
ATOM 2193 C CA . ILE A 1 266 ? 0.194 -5.409 -2.539 1.00 93.69 266 ILE A CA 1
ATOM 2194 C C . ILE A 1 266 ? 0.152 -4.145 -3.388 1.00 93.69 266 ILE A C 1
ATOM 2196 O O . ILE A 1 266 ? -0.834 -3.867 -4.069 1.00 93.69 266 ILE A O 1
ATOM 2200 N N . GLU A 1 267 ? 1.220 -3.368 -3.318 1.00 89.81 267 GLU A N 1
ATOM 2201 C CA . GLU A 1 267 ? 1.311 -2.030 -3.880 1.00 89.81 267 GLU A CA 1
ATOM 2202 C C . GLU A 1 267 ? 2.727 -1.846 -4.433 1.00 89.81 267 GLU A C 1
ATOM 2204 O O . GLU A 1 267 ? 3.693 -2.309 -3.836 1.00 89.81 267 GLU A O 1
ATOM 2209 N N . THR A 1 268 ? 2.914 -1.122 -5.536 1.00 81.25 268 THR A N 1
ATOM 2210 C CA . THR A 1 268 ? 4.277 -0.719 -5.935 1.00 81.25 268 THR A CA 1
ATOM 2211 C C . THR A 1 268 ? 4.902 0.240 -4.930 1.00 81.25 268 THR A C 1
ATOM 2213 O O . THR A 1 268 ? 6.121 0.305 -4.802 1.00 81.25 268 THR A O 1
ATOM 2216 N N . GLY A 1 269 ? 4.066 0.989 -4.210 1.00 69.50 269 GLY A N 1
ATOM 2217 C CA . GLY A 1 269 ? 4.493 2.140 -3.430 1.00 69.50 269 GLY A CA 1
ATOM 2218 C C . GLY A 1 269 ? 4.722 3.368 -4.304 1.00 69.50 269 GLY A C 1
ATOM 2219 O O . GLY A 1 269 ? 4.847 3.280 -5.527 1.00 69.50 269 GLY A O 1
ATOM 2220 N N . ILE A 1 270 ? 4.747 4.526 -3.649 1.00 55.03 270 ILE A N 1
ATOM 2221 C CA . ILE A 1 270 ? 5.286 5.750 -4.234 1.00 55.03 270 ILE A CA 1
ATOM 2222 C C . ILE A 1 270 ? 6.783 5.718 -3.957 1.00 55.03 270 ILE A C 1
ATOM 2224 O O . ILE A 1 270 ? 7.190 5.649 -2.797 1.00 55.03 270 ILE A O 1
ATOM 2228 N N . LEU A 1 271 ? 7.594 5.754 -5.017 1.00 48.16 271 LEU A N 1
ATOM 2229 C CA . LEU A 1 271 ? 8.959 6.235 -4.864 1.00 48.16 271 LEU A CA 1
ATOM 2230 C C . LEU A 1 271 ? 8.848 7.659 -4.341 1.00 48.16 271 LEU A C 1
ATOM 2232 O O . LEU A 1 271 ? 8.218 8.492 -4.990 1.00 48.16 271 LEU A O 1
ATOM 2236 N N . ASP A 1 272 ? 9.432 7.905 -3.176 1.00 41.38 272 ASP A N 1
ATOM 2237 C CA . ASP A 1 272 ? 9.708 9.246 -2.692 1.00 41.38 272 ASP A CA 1
ATOM 2238 C C . ASP A 1 272 ? 10.294 10.075 -3.848 1.00 41.38 272 ASP A C 1
ATOM 2240 O O . ASP A 1 272 ? 11.435 9.875 -4.268 1.00 41.38 272 ASP A O 1
ATOM 2244 N N . GLN A 1 273 ? 9.469 10.953 -4.424 1.00 39.25 273 GLN A N 1
ATOM 2245 C CA . GLN A 1 273 ? 9.828 11.752 -5.597 1.00 39.25 273 GLN A CA 1
ATOM 2246 C C . GLN A 1 273 ? 10.888 12.812 -5.255 1.00 39.25 273 GLN A C 1
ATOM 2248 O O . GLN A 1 273 ? 11.349 13.519 -6.149 1.00 39.25 273 GLN A O 1
ATOM 2253 N N . SER A 1 274 ? 11.280 12.935 -3.980 1.00 34.25 274 SER A N 1
ATOM 2254 C CA . SER A 1 274 ? 12.312 13.868 -3.530 1.00 34.25 274 SER A CA 1
ATOM 2255 C C . SER A 1 274 ? 13.740 13.364 -3.764 1.00 34.25 274 SER A C 1
ATOM 2257 O O . SER A 1 274 ? 14.680 14.160 -3.721 1.00 34.25 274 SER A O 1
ATOM 2259 N N . VAL A 1 275 ? 13.921 12.073 -4.066 1.00 39.06 275 VAL A N 1
ATOM 2260 C CA . VAL A 1 275 ? 15.244 11.484 -4.284 1.00 39.06 275 VAL A CA 1
ATOM 2261 C C . VAL A 1 275 ? 15.430 11.174 -5.765 1.00 39.06 275 VAL A C 1
ATOM 2263 O O . VAL A 1 275 ? 14.705 10.367 -6.344 1.00 39.06 275 VAL A O 1
ATOM 2266 N N . SER A 1 276 ? 16.440 11.791 -6.389 1.00 41.88 276 SER A N 1
ATOM 2267 C CA . SER A 1 276 ? 16.883 11.456 -7.746 1.00 41.88 276 SER A CA 1
ATOM 2268 C C . SER A 1 276 ? 17.538 10.071 -7.748 1.00 41.88 276 SER A C 1
ATOM 2270 O O . SER A 1 276 ? 18.764 9.936 -7.752 1.00 41.88 276 SER A O 1
ATOM 2272 N N . LEU A 1 277 ? 16.723 9.026 -7.670 1.00 47.28 277 LEU A N 1
ATOM 2273 C CA . LEU A 1 277 ? 17.197 7.660 -7.788 1.00 47.28 277 LEU A CA 1
ATOM 2274 C C . LEU A 1 277 ? 17.478 7.343 -9.267 1.00 47.28 277 LEU A C 1
ATOM 2276 O O . LEU A 1 277 ? 16.744 7.805 -10.147 1.00 47.28 277 LEU A O 1
ATOM 2280 N N . PRO A 1 278 ? 18.526 6.555 -9.569 1.00 47.09 278 PRO A N 1
ATOM 2281 C CA . PRO A 1 278 ? 18.735 6.020 -10.909 1.00 47.09 278 PRO A CA 1
ATOM 2282 C C . PRO A 1 278 ? 17.462 5.325 -11.405 1.00 47.09 278 PRO A C 1
ATOM 2284 O O . PRO A 1 278 ? 16.783 4.658 -10.624 1.00 47.09 278 PRO A O 1
ATOM 2287 N N . ARG A 1 279 ? 17.145 5.427 -12.704 1.00 46.00 279 ARG A N 1
ATOM 2288 C CA . ARG A 1 279 ? 15.933 4.810 -13.286 1.00 46.00 279 ARG A CA 1
ATOM 2289 C C . ARG A 1 279 ? 15.802 3.306 -13.001 1.00 46.00 279 ARG A C 1
ATOM 2291 O O . ARG A 1 279 ? 14.684 2.803 -12.975 1.00 46.00 279 ARG A O 1
ATOM 2298 N N . THR A 1 280 ? 16.917 2.617 -12.769 1.00 49.03 280 THR A N 1
ATOM 2299 C CA . THR A 1 280 ? 16.999 1.190 -12.414 1.00 49.03 280 THR A CA 1
ATOM 2300 C C . THR A 1 280 ? 16.523 0.877 -10.990 1.00 49.03 280 THR A C 1
ATOM 2302 O O . THR A 1 280 ? 16.131 -0.248 -10.709 1.00 49.03 280 THR A O 1
ATOM 2305 N N . ALA A 1 281 ? 16.498 1.864 -10.089 1.00 53.34 281 ALA A N 1
ATOM 2306 C CA . ALA A 1 281 ? 15.959 1.728 -8.734 1.00 53.34 281 ALA A CA 1
ATOM 2307 C C . ALA A 1 281 ? 14.451 2.052 -8.653 1.00 53.34 281 ALA A C 1
ATOM 2309 O O . ALA A 1 281 ? 13.833 1.880 -7.601 1.00 53.34 281 ALA A O 1
ATOM 2310 N N . ILE A 1 282 ? 13.843 2.516 -9.755 1.00 60.44 282 ILE A N 1
ATOM 2311 C CA . ILE A 1 282 ? 12.416 2.844 -9.821 1.00 60.44 282 ILE A CA 1
ATOM 2312 C C . ILE A 1 282 ? 11.615 1.556 -10.005 1.00 60.44 282 ILE A C 1
ATOM 2314 O O . ILE A 1 282 ? 11.578 0.980 -11.093 1.00 60.44 282 ILE A O 1
ATOM 2318 N N . LYS A 1 283 ? 10.927 1.135 -8.946 1.00 69.94 283 LYS A N 1
ATOM 2319 C CA . LYS A 1 283 ? 10.032 -0.021 -8.973 1.00 69.94 283 LYS A CA 1
ATOM 2320 C C . LYS A 1 283 ? 8.744 0.318 -9.741 1.00 69.94 283 LYS A C 1
ATOM 2322 O O . LYS A 1 283 ? 8.094 1.324 -9.458 1.00 69.94 283 LYS A O 1
ATOM 2327 N N . ARG A 1 284 ? 8.377 -0.507 -10.725 1.00 69.12 284 ARG A N 1
ATOM 2328 C CA . ARG A 1 284 ? 7.266 -0.266 -11.670 1.00 69.12 284 ARG A CA 1
ATOM 2329 C C . ARG A 1 284 ? 6.043 -1.143 -11.380 1.00 69.12 284 ARG A C 1
ATOM 2331 O O . ARG A 1 284 ? 6.204 -2.232 -10.831 1.00 69.12 284 ARG A O 1
ATOM 2338 N N . PRO A 1 285 ? 4.833 -0.746 -11.833 1.00 76.25 285 PRO A N 1
ATOM 2339 C CA . PRO A 1 285 ? 3.630 -1.585 -11.744 1.00 76.25 285 PRO A CA 1
ATOM 2340 C C . PRO A 1 285 ? 3.785 -2.978 -12.355 1.00 76.25 285 PRO A C 1
ATOM 2342 O O . PRO A 1 285 ? 3.197 -3.929 -11.853 1.00 76.25 285 PRO A O 1
ATOM 2345 N N . THR A 1 286 ? 4.621 -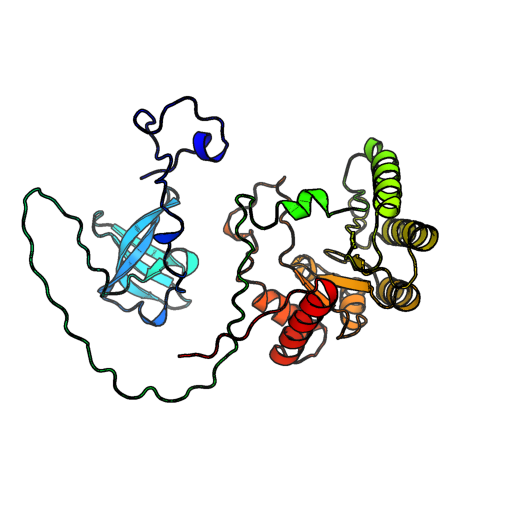3.125 -13.383 1.00 72.19 286 THR A N 1
ATOM 2346 C CA . THR A 1 286 ? 4.914 -4.417 -14.022 1.00 72.19 286 THR A CA 1
ATOM 2347 C C . THR A 1 286 ? 5.624 -5.405 -13.095 1.00 72.19 286 THR A C 1
ATOM 2349 O O . THR A 1 286 ? 5.536 -6.605 -13.313 1.00 72.19 286 THR A O 1
ATOM 2352 N N . GLN A 1 287 ? 6.281 -4.926 -12.036 1.00 79.75 287 GLN A N 1
ATOM 2353 C CA . GLN A 1 287 ? 7.036 -5.754 -11.093 1.00 79.75 287 GLN A CA 1
ATOM 2354 C C . GLN A 1 287 ? 6.189 -6.186 -9.880 1.00 79.75 287 GLN A C 1
ATOM 2356 O O . GLN A 1 287 ? 6.705 -6.774 -8.935 1.00 79.75 287 GLN A O 1
ATOM 2361 N N . LEU A 1 288 ? 4.873 -5.920 -9.861 1.00 85.31 288 LEU A N 1
ATOM 2362 C CA . LEU A 1 288 ? 4.008 -6.322 -8.738 1.00 85.31 288 LEU A CA 1
ATOM 2363 C C . LEU A 1 288 ? 4.035 -7.841 -8.482 1.00 85.31 288 LEU A C 1
ATOM 2365 O O . LEU A 1 288 ? 3.876 -8.272 -7.341 1.00 85.31 288 LEU A O 1
ATOM 2369 N N . GLY A 1 289 ? 4.238 -8.640 -9.538 1.00 87.12 289 GLY A N 1
ATOM 2370 C CA . GLY A 1 289 ? 4.380 -10.095 -9.448 1.00 87.12 289 GLY A CA 1
ATOM 2371 C C . GLY A 1 289 ? 5.623 -10.525 -8.665 1.00 87.12 289 GLY A C 1
ATOM 2372 O O . GLY A 1 289 ? 5.552 -11.447 -7.856 1.00 87.12 289 GLY A O 1
ATOM 2373 N N . ASP A 1 290 ? 6.735 -9.811 -8.818 1.00 87.75 290 ASP A N 1
ATOM 2374 C CA . ASP A 1 290 ? 7.974 -10.093 -8.089 1.00 87.75 290 ASP A CA 1
ATOM 2375 C C . ASP A 1 290 ? 7.811 -9.787 -6.592 1.00 87.75 290 ASP A C 1
ATOM 2377 O O . ASP A 1 290 ? 8.168 -10.601 -5.737 1.00 87.75 290 ASP A O 1
ATOM 2381 N N . LEU A 1 291 ? 7.172 -8.656 -6.260 1.00 90.38 291 LEU A N 1
ATOM 2382 C CA . LEU A 1 291 ? 6.812 -8.327 -4.877 1.00 90.38 291 LEU A CA 1
ATOM 2383 C C . LEU A 1 291 ? 5.874 -9.384 -4.279 1.00 90.38 291 LEU A C 1
ATOM 2385 O O . LEU A 1 291 ? 6.039 -9.793 -3.128 1.00 90.38 291 LEU A O 1
ATOM 2389 N N . ALA A 1 292 ? 4.887 -9.835 -5.055 1.00 93.44 292 ALA A N 1
ATOM 2390 C CA . ALA A 1 292 ? 3.967 -10.874 -4.619 1.00 93.44 292 ALA A CA 1
ATOM 2391 C C . ALA A 1 292 ? 4.687 -12.204 -4.355 1.00 93.44 292 ALA A C 1
ATOM 2393 O O . ALA A 1 292 ? 4.382 -12.855 -3.358 1.00 93.44 292 ALA A O 1
ATOM 2394 N N . SER A 1 293 ? 5.665 -12.573 -5.187 1.00 93.12 293 SER A N 1
ATOM 2395 C CA . SER A 1 293 ? 6.519 -13.749 -4.976 1.00 93.12 293 SER A CA 1
ATOM 2396 C C . SER A 1 293 ? 7.308 -13.649 -3.671 1.00 93.12 293 SER A C 1
ATOM 2398 O O . SER A 1 293 ? 7.245 -14.565 -2.851 1.00 93.12 293 SER A O 1
ATOM 2400 N N . LEU A 1 294 ? 7.967 -12.511 -3.426 1.00 94.38 294 LEU A N 1
ATOM 2401 C CA . LEU A 1 294 ? 8.720 -12.266 -2.191 1.00 94.38 294 LEU A CA 1
ATOM 2402 C C . LEU A 1 294 ? 7.831 -12.386 -0.942 1.00 94.38 294 LEU A C 1
ATOM 2404 O O . LEU A 1 294 ? 8.198 -13.022 0.046 1.00 94.38 294 LEU A O 1
ATOM 2408 N N . ILE A 1 295 ? 6.640 -11.785 -0.969 1.00 96.50 295 ILE A N 1
ATOM 2409 C CA . ILE A 1 295 ? 5.712 -11.839 0.167 1.00 96.50 295 ILE A CA 1
ATOM 2410 C C . ILE A 1 295 ? 5.145 -13.251 0.359 1.00 96.50 295 ILE A C 1
ATOM 2412 O O . ILE A 1 295 ? 5.031 -13.706 1.501 1.00 96.50 295 ILE A O 1
ATOM 2416 N N . ALA A 1 296 ? 4.809 -13.953 -0.726 1.00 96.81 296 ALA A N 1
ATOM 2417 C CA . ALA A 1 296 ? 4.324 -15.329 -0.667 1.00 96.81 296 ALA A CA 1
ATOM 2418 C C . ALA A 1 296 ? 5.362 -16.258 -0.017 1.00 96.81 296 ALA A C 1
ATOM 2420 O O . ALA A 1 296 ? 5.001 -17.058 0.848 1.00 96.81 296 ALA A O 1
ATOM 2421 N N . GLU A 1 297 ? 6.649 -16.084 -0.335 1.00 97.00 297 GLU A N 1
ATOM 2422 C CA . GLU A 1 297 ? 7.751 -16.803 0.312 1.00 97.00 297 GLU A CA 1
ATOM 2423 C C . GLU A 1 297 ? 7.812 -16.515 1.821 1.00 97.00 297 GLU A C 1
ATOM 2425 O O . GLU A 1 297 ? 7.838 -17.444 2.630 1.00 97.00 297 GLU A O 1
ATOM 2430 N N . ILE A 1 298 ? 7.742 -15.239 2.229 1.00 96.94 298 ILE A N 1
ATOM 2431 C CA . ILE A 1 298 ? 7.743 -14.845 3.652 1.00 96.94 298 ILE A CA 1
ATOM 2432 C C . ILE A 1 298 ? 6.579 -15.491 4.420 1.00 96.94 298 ILE A C 1
ATOM 2434 O O . ILE A 1 298 ? 6.735 -15.847 5.597 1.00 96.94 298 ILE A O 1
ATOM 2438 N N . ARG A 1 299 ? 5.416 -15.619 3.769 1.00 97.06 299 ARG A N 1
ATOM 2439 C CA . ARG A 1 299 ? 4.191 -16.210 4.327 1.00 97.06 299 ARG A CA 1
ATOM 2440 C C . ARG A 1 299 ? 4.146 -17.738 4.235 1.00 97.06 299 ARG A C 1
ATOM 2442 O O . ARG A 1 299 ? 3.326 -18.342 4.922 1.00 97.06 299 ARG A O 1
ATOM 2449 N N . GLY A 1 300 ? 5.007 -18.363 3.432 1.00 96.69 300 GLY A N 1
ATOM 2450 C CA . GLY A 1 300 ? 4.936 -19.795 3.133 1.00 96.69 300 GLY A CA 1
ATOM 2451 C C . GLY A 1 300 ? 3.680 -20.183 2.342 1.00 96.69 300 GLY A C 1
ATOM 2452 O O . GLY A 1 300 ? 3.163 -21.288 2.505 1.00 96.69 300 GLY A O 1
ATOM 2453 N N . GLU A 1 301 ? 3.157 -19.269 1.524 1.00 96.06 301 GLU A N 1
ATOM 2454 C CA . GLU A 1 301 ? 1.965 -19.473 0.697 1.00 96.06 301 GLU A CA 1
ATOM 2455 C C . GLU A 1 301 ? 2.355 -19.732 -0.765 1.00 96.06 301 GLU A C 1
ATOM 2457 O O . GLU A 1 301 ? 3.411 -19.312 -1.234 1.00 96.06 301 GLU A O 1
ATOM 2462 N N . LYS A 1 302 ? 1.493 -20.425 -1.519 1.00 96.44 302 LYS A N 1
ATOM 2463 C CA . LYS A 1 302 ? 1.697 -20.580 -2.965 1.00 96.44 302 LYS A CA 1
ATOM 2464 C C . LYS A 1 302 ? 1.460 -19.245 -3.670 1.00 96.44 302 LYS A C 1
ATOM 2466 O O . LYS A 1 302 ? 0.445 -18.596 -3.420 1.00 96.44 302 LYS A O 1
ATOM 2471 N N . PHE A 1 303 ? 2.351 -18.894 -4.594 1.00 93.19 303 PHE A N 1
ATOM 2472 C CA . PHE A 1 303 ? 2.315 -17.636 -5.342 1.00 93.19 303 PHE A CA 1
ATOM 2473 C C . PHE A 1 303 ? 0.953 -17.358 -6.003 1.00 93.19 303 PHE A C 1
ATOM 2475 O O . PHE A 1 303 ? 0.326 -16.348 -5.691 1.00 93.19 303 PHE A O 1
ATOM 2482 N N . ASP A 1 304 ? 0.448 -18.276 -6.835 1.00 92.12 304 ASP A N 1
ATOM 2483 C CA . ASP A 1 304 ? -0.804 -18.074 -7.589 1.00 92.12 304 ASP A CA 1
ATOM 2484 C C . ASP A 1 304 ? -2.012 -17.853 -6.673 1.00 92.12 304 ASP A C 1
ATOM 2486 O O . ASP A 1 304 ? -2.896 -17.029 -6.916 1.00 92.12 304 ASP A O 1
ATOM 2490 N N . GLU A 1 305 ? -2.037 -18.605 -5.579 1.00 93.75 305 GLU A N 1
ATOM 2491 C CA . GLU A 1 305 ? -3.063 -18.557 -4.554 1.00 93.75 305 GLU A CA 1
ATOM 2492 C C . GLU A 1 305 ? -3.046 -17.235 -3.777 1.00 93.75 305 GLU A C 1
ATOM 2494 O O . GLU A 1 305 ? -4.109 -16.675 -3.482 1.00 93.75 305 GLU A O 1
ATOM 2499 N N . PHE A 1 306 ? -1.852 -16.749 -3.437 1.00 94.81 306 PHE A N 1
ATOM 2500 C CA . PHE A 1 306 ? -1.654 -15.465 -2.780 1.00 94.81 306 PHE A CA 1
ATOM 2501 C C . PHE A 1 306 ? -2.051 -14.314 -3.710 1.00 94.81 306 PHE A C 1
ATOM 2503 O O . PHE A 1 306 ? -2.890 -13.491 -3.340 1.00 94.81 306 PHE A O 1
ATOM 2510 N N . LEU A 1 307 ? -1.534 -14.305 -4.941 1.00 92.25 307 LEU A N 1
ATOM 2511 C CA . LEU A 1 307 ? -1.799 -13.258 -5.927 1.00 92.25 307 LEU A CA 1
ATOM 2512 C C . LEU A 1 307 ? -3.289 -13.167 -6.276 1.00 92.25 307 LEU A C 1
ATOM 2514 O O . LEU A 1 307 ? -3.864 -12.081 -6.318 1.00 92.25 307 LEU A O 1
ATOM 2518 N N . LYS A 1 308 ? -3.959 -14.309 -6.465 1.00 92.56 308 LYS A N 1
ATOM 2519 C CA . LYS A 1 308 ? -5.409 -14.325 -6.681 1.00 92.56 308 LYS A CA 1
ATOM 2520 C C . LYS A 1 308 ? -6.156 -13.684 -5.509 1.00 92.56 308 LYS A C 1
ATOM 2522 O O . LYS A 1 308 ? -7.077 -12.895 -5.727 1.00 92.56 308 LYS A O 1
ATOM 2527 N N . GLN A 1 309 ? -5.764 -13.997 -4.273 1.00 95.38 309 GLN A N 1
ATOM 2528 C CA . GLN A 1 309 ? -6.443 -13.458 -3.100 1.00 95.38 309 GLN A CA 1
ATOM 2529 C C . GLN A 1 309 ? -6.241 -11.946 -2.953 1.00 95.38 309 GLN A C 1
ATOM 2531 O O . GLN A 1 309 ? -7.199 -11.247 -2.621 1.00 95.38 309 GLN A O 1
ATOM 2536 N N . THR A 1 310 ? -5.039 -11.424 -3.213 1.00 94.06 310 THR A N 1
ATOM 2537 C CA . THR A 1 310 ? -4.769 -9.978 -3.127 1.00 94.06 310 THR A CA 1
ATOM 2538 C C . THR A 1 310 ? -5.566 -9.191 -4.169 1.00 94.06 310 THR A C 1
ATOM 2540 O O . THR A 1 310 ? -6.109 -8.133 -3.844 1.00 94.06 310 THR A O 1
ATOM 2543 N N . VAL A 1 311 ? -5.753 -9.739 -5.378 1.00 91.12 311 VAL A N 1
ATOM 2544 C CA . VAL A 1 311 ? -6.643 -9.163 -6.403 1.00 91.12 311 VAL A CA 1
ATOM 2545 C C . VAL A 1 311 ? -8.092 -9.105 -5.912 1.00 91.12 311 VAL A C 1
ATOM 2547 O O . VAL A 1 311 ? -8.725 -8.050 -5.978 1.00 91.12 311 VAL A O 1
ATOM 2550 N N . GLU A 1 312 ? -8.624 -10.208 -5.377 1.00 93.62 312 GLU A N 1
ATOM 2551 C CA . GLU A 1 312 ? -9.989 -10.248 -4.827 1.00 93.62 312 GLU A CA 1
ATOM 2552 C C . GLU A 1 312 ? -10.177 -9.260 -3.665 1.00 93.62 312 GLU A C 1
ATOM 2554 O O . GLU A 1 312 ? -11.228 -8.625 -3.544 1.00 93.62 312 GLU A O 1
ATOM 2559 N N . ASN A 1 313 ? -9.160 -9.101 -2.818 1.00 95.31 313 ASN A N 1
ATOM 2560 C CA . ASN A 1 313 ? -9.179 -8.162 -1.699 1.00 95.31 313 ASN A CA 1
ATOM 2561 C C . ASN A 1 313 ? -9.242 -6.711 -2.185 1.00 95.31 313 ASN A C 1
ATOM 2563 O O . ASN A 1 313 ? -10.083 -5.949 -1.703 1.00 95.31 313 ASN A O 1
ATOM 2567 N N . GLY A 1 314 ? -8.416 -6.345 -3.171 1.00 91.06 314 GLY A N 1
ATOM 2568 C CA . GLY A 1 314 ? -8.434 -5.011 -3.775 1.00 91.06 314 GLY A CA 1
ATOM 2569 C C . GLY A 1 314 ? -9.785 -4.688 -4.418 1.00 91.06 314 GLY A C 1
ATOM 2570 O O . GLY A 1 314 ? -10.347 -3.616 -4.189 1.00 91.06 314 GLY A O 1
ATOM 2571 N N . GLN A 1 315 ? -10.370 -5.648 -5.140 1.00 88.00 315 GLN A N 1
ATOM 2572 C CA . GLN A 1 315 ? -11.715 -5.513 -5.709 1.00 88.00 315 GLN A CA 1
ATOM 2573 C C . GLN A 1 315 ? -12.785 -5.318 -4.630 1.00 88.00 315 GLN A C 1
ATOM 2575 O O . GLN A 1 315 ? -13.664 -4.466 -4.772 1.00 88.00 315 GLN A O 1
ATOM 2580 N N . ARG A 1 316 ? -12.711 -6.086 -3.535 1.00 91.12 316 ARG A N 1
ATOM 2581 C CA . ARG A 1 316 ? -13.660 -6.005 -2.415 1.00 91.12 316 ARG A CA 1
ATOM 2582 C C . ARG A 1 316 ? -13.598 -4.647 -1.716 1.00 91.12 316 ARG A C 1
ATOM 2584 O O . ARG A 1 316 ? -14.643 -4.074 -1.407 1.00 91.12 316 ARG A O 1
ATOM 2591 N N . LEU A 1 317 ? -12.392 -4.133 -1.489 1.00 90.06 317 LEU A N 1
ATOM 2592 C CA . LEU A 1 317 ? -12.175 -2.855 -0.821 1.00 90.06 317 LEU A CA 1
ATOM 2593 C C . LEU A 1 317 ? -12.623 -1.674 -1.697 1.00 90.06 317 LEU A C 1
ATOM 2595 O O . LEU A 1 317 ? -13.450 -0.866 -1.266 1.00 90.06 317 LEU A O 1
ATOM 2599 N N . HIS A 1 318 ? -12.112 -1.596 -2.928 1.00 85.25 318 HIS A N 1
ATOM 2600 C CA . HIS A 1 318 ? -12.299 -0.440 -3.810 1.00 85.25 318 HIS A CA 1
ATOM 2601 C C . HIS A 1 318 ? -13.548 -0.519 -4.695 1.00 85.25 318 HIS A C 1
ATOM 2603 O O . HIS A 1 318 ? -13.884 0.452 -5.367 1.00 85.25 318 HIS A O 1
ATOM 2609 N N . GLY A 1 319 ? -14.251 -1.654 -4.716 1.00 76.88 319 GLY A N 1
ATOM 2610 C CA . GLY A 1 319 ? -15.446 -1.838 -5.543 1.00 76.88 319 GLY A CA 1
ATOM 2611 C C . GLY A 1 319 ? -15.154 -1.935 -7.044 1.00 76.88 319 GLY A C 1
ATOM 2612 O O . GLY A 1 319 ? -16.049 -1.710 -7.860 1.00 76.88 319 GLY A O 1
ATOM 2613 N N . THR A 1 320 ? -13.922 -2.266 -7.436 1.00 63.56 320 THR A N 1
ATOM 2614 C CA . THR A 1 320 ? -13.538 -2.422 -8.843 1.00 63.56 320 THR A CA 1
ATOM 2615 C C . THR A 1 320 ? -14.025 -3.770 -9.383 1.00 63.56 320 THR A C 1
ATOM 2617 O O . THR A 1 320 ? -13.683 -4.835 -8.875 1.00 63.56 320 THR A O 1
ATOM 2620 N N . ARG A 1 321 ? -14.846 -3.752 -10.441 1.00 52.00 321 ARG A N 1
ATOM 2621 C CA . ARG A 1 321 ? -15.229 -4.965 -11.184 1.00 52.00 321 ARG A CA 1
ATOM 2622 C C . ARG A 1 321 ? -14.251 -5.180 -12.333 1.00 52.00 321 ARG A C 1
ATOM 2624 O O . ARG A 1 321 ? -14.295 -4.436 -13.308 1.00 52.00 321 ARG A O 1
ATOM 2631 N N . ILE A 1 322 ? -13.411 -6.211 -12.254 1.00 52.22 322 ILE A N 1
ATOM 2632 C CA . ILE A 1 322 ? -12.629 -6.650 -13.416 1.00 52.22 322 ILE A CA 1
ATOM 2633 C C . ILE A 1 322 ? -13.524 -7.551 -14.271 1.00 52.22 322 ILE A C 1
ATOM 2635 O O . ILE A 1 322 ? -13.930 -8.634 -13.852 1.00 52.22 322 ILE A O 1
ATOM 2639 N N . VAL A 1 323 ? -13.884 -7.080 -15.464 1.00 44.53 323 VAL A N 1
ATOM 2640 C CA . VAL A 1 323 ? -14.661 -7.868 -16.426 1.00 44.53 323 VAL A CA 1
ATOM 2641 C C . VAL A 1 323 ? -13.696 -8.815 -17.129 1.00 44.53 323 VAL A C 1
ATOM 2643 O O . VAL A 1 323 ? -12.816 -8.362 -17.857 1.00 44.53 323 VAL A O 1
ATOM 2646 N N . LYS A 1 324 ? -13.858 -10.131 -16.937 1.00 40.75 324 LYS A N 1
ATOM 2647 C CA . LYS A 1 324 ? -13.172 -11.122 -17.778 1.00 40.75 324 LYS A CA 1
ATOM 2648 C C . LYS A 1 324 ? -13.592 -10.887 -19.232 1.00 40.75 324 LYS A C 1
ATOM 2650 O O . LYS A 1 324 ? -14.762 -11.078 -19.573 1.00 40.75 324 LYS A O 1
ATOM 2655 N N . LYS A 1 325 ? -12.657 -10.460 -20.084 1.00 41.53 325 LYS A N 1
ATOM 2656 C CA . LYS A 1 325 ? -12.846 -10.442 -21.540 1.00 41.53 325 LYS A CA 1
ATOM 2657 C C . LYS A 1 325 ? -12.921 -11.920 -21.946 1.00 41.53 325 LYS A C 1
ATOM 2659 O O . LYS A 1 325 ? -11.962 -12.651 -21.733 1.00 41.53 325 LYS A O 1
ATOM 2664 N N . LYS A 1 326 ? -14.073 -12.389 -22.438 1.00 32.69 326 LYS A N 1
ATOM 2665 C CA . LYS A 1 326 ? -14.109 -13.668 -23.161 1.00 32.69 326 LYS A CA 1
ATOM 2666 C C . LYS A 1 326 ? -13.225 -13.474 -24.393 1.00 32.69 326 LYS A C 1
ATOM 2668 O O . LYS A 1 326 ? -13.477 -12.523 -25.138 1.00 32.69 326 LYS A O 1
ATOM 2673 N N . SER A 1 327 ? -12.188 -14.294 -24.551 1.00 37.06 327 SER A N 1
ATOM 2674 C CA . SER A 1 327 ? -11.436 -14.362 -25.803 1.00 37.06 327 SER A CA 1
ATOM 2675 C C . SER A 1 327 ? -12.427 -14.652 -26.935 1.00 37.06 327 SER A C 1
ATOM 2677 O O . SER A 1 327 ? -13.423 -15.360 -26.745 1.00 37.06 327 SER A O 1
ATOM 2679 N N . ARG A 1 328 ? -12.247 -13.948 -28.050 1.00 35.22 328 ARG A N 1
ATOM 2680 C CA . ARG A 1 328 ? -13.056 -14.088 -29.259 1.00 35.22 328 ARG A CA 1
ATOM 2681 C C . ARG A 1 328 ? -12.308 -14.942 -30.250 1.00 35.22 328 ARG A C 1
ATOM 2683 O O . ARG A 1 328 ? -11.088 -14.692 -30.353 1.00 35.22 328 ARG A O 1
#

Radius of gyration: 25.09 Å; chains: 1; bounding box: 48×55×74 Å

pLDDT: mean 76.93, std 21.5, range [27.72, 98.38]

Sequence (328 aa):
MLPCSFHLEGRCNFDREWCKYSHGNAVDVEDLKEFKEPNYNYLQMGMPCLVRYDDDLWYRAKVVDILEDHKFTVNFDNYNDTRTVDLEEILPLDASNNESDENSDDDDYADRNQPIDRGPEEEGEELPVYLWKPPKTNEALGSWEAHTRIGFDYTEQKTYWDFQEEVFVNLLGLSEPDRPIIIHVKGVEGDVLGSSVHKKCFTKLKEKCPKQQKIQLHSFSGTAEDVGMWTTEFPNCYFGFTWNVEFFNEIQKSAIRSVPRDKFLIETGILDQSVSLPRTAIKRPTQLGDLASLIAEIRGEKFDEFLKQTVENGQRLHGTRIVKKKSR

Organism: Pinctada imbricata (NCBI:txid66713)